Protein AF-A0A7X5I938-F1 (afdb_monomer_lite)

Structure (mmCIF, N/CA/C/O backbone):
data_AF-A0A7X5I938-F1
#
_entry.id   AF-A0A7X5I938-F1
#
loop_
_atom_site.group_PDB
_atom_site.id
_atom_site.type_symbol
_atom_site.label_atom_id
_atom_site.label_alt_id
_atom_site.label_comp_id
_atom_site.label_asym_id
_atom_site.label_entity_id
_atom_site.label_seq_id
_atom_site.pdbx_PDB_ins_code
_atom_site.Cartn_x
_atom_site.Cartn_y
_atom_site.Cartn_z
_atom_site.occupancy
_atom_site.B_iso_or_equiv
_atom_site.auth_seq_id
_atom_site.auth_comp_id
_atom_site.auth_asym_id
_atom_site.auth_atom_id
_atom_site.pdbx_PDB_model_num
ATOM 1 N N . MET A 1 1 ? 19.318 2.581 -22.342 1.00 91.56 1 MET A N 1
ATOM 2 C CA . MET A 1 1 ? 18.405 2.078 -21.309 1.00 91.56 1 MET A CA 1
ATOM 3 C C . MET A 1 1 ? 17.008 2.697 -21.367 1.00 91.56 1 MET A C 1
ATOM 5 O O . MET A 1 1 ? 16.842 3.902 -21.541 1.00 91.56 1 MET A O 1
ATOM 9 N N . LYS A 1 2 ? 15.975 1.870 -21.182 1.00 95.12 2 LYS A N 1
ATOM 10 C CA . LYS A 1 2 ? 14.567 2.283 -21.066 1.00 95.12 2 LYS A CA 1
ATOM 11 C C . LYS A 1 2 ? 13.924 1.633 -19.845 1.00 95.12 2 LYS A C 1
ATOM 13 O O . LYS A 1 2 ? 14.280 0.514 -19.483 1.00 95.12 2 LYS A O 1
ATOM 18 N N . LEU A 1 3 ? 12.959 2.324 -19.247 1.00 96.56 3 LEU A N 1
ATOM 19 C CA . LEU A 1 3 ? 12.015 1.759 -18.288 1.00 96.56 3 LEU A CA 1
ATOM 20 C C . LEU A 1 3 ? 10.871 1.100 -19.057 1.00 96.56 3 LEU A C 1
ATOM 22 O O . LEU A 1 3 ? 10.288 1.716 -19.954 1.00 96.56 3 LEU A O 1
ATOM 26 N N . TYR A 1 4 ? 10.512 -0.111 -18.661 1.00 97.00 4 TYR A N 1
ATOM 27 C CA . TYR A 1 4 ? 9.408 -0.876 -19.218 1.00 97.00 4 TYR A CA 1
ATOM 28 C C . TYR A 1 4 ? 8.356 -1.151 -18.150 1.00 97.00 4 TYR A C 1
ATOM 30 O O . TYR A 1 4 ? 8.695 -1.413 -16.997 1.00 97.00 4 TYR A O 1
ATOM 38 N N . LEU A 1 5 ? 7.085 -1.149 -18.550 1.00 97.44 5 LEU A N 1
ATOM 39 C CA . LEU A 1 5 ? 6.014 -1.846 -17.843 1.00 97.44 5 LEU A CA 1
ATOM 40 C C . LEU A 1 5 ? 5.718 -3.123 -18.626 1.00 97.44 5 LEU A C 1
ATOM 42 O O . LEU A 1 5 ? 5.259 -3.058 -19.770 1.00 97.44 5 LEU A O 1
ATOM 46 N N . LYS A 1 6 ? 6.005 -4.285 -18.031 1.00 95.44 6 LYS A N 1
ATOM 47 C CA . LYS A 1 6 ? 6.016 -5.567 -18.760 1.00 95.44 6 LYS A CA 1
ATOM 48 C C . LYS A 1 6 ? 6.832 -5.433 -20.053 1.00 95.44 6 LYS A C 1
ATOM 50 O O . LYS A 1 6 ? 7.973 -5.014 -19.985 1.00 95.44 6 LYS A O 1
ATOM 55 N N . ASN A 1 7 ? 6.285 -5.732 -21.227 1.00 94.94 7 ASN A N 1
ATOM 56 C CA . ASN A 1 7 ? 7.031 -5.639 -22.490 1.00 94.94 7 ASN A CA 1
ATOM 57 C C . ASN A 1 7 ? 6.873 -4.288 -23.210 1.00 94.94 7 ASN A C 1
ATOM 59 O O . ASN A 1 7 ? 7.277 -4.154 -24.363 1.00 94.94 7 ASN A O 1
ATOM 63 N N . THR A 1 8 ? 6.263 -3.285 -22.572 1.00 95.69 8 THR A N 1
ATOM 64 C CA . THR A 1 8 ? 6.021 -1.974 -23.185 1.00 95.69 8 THR A CA 1
ATOM 65 C C . THR A 1 8 ? 6.992 -0.938 -22.620 1.00 95.69 8 THR A C 1
ATOM 67 O O . THR A 1 8 ? 6.974 -0.709 -21.410 1.00 95.69 8 THR A O 1
ATOM 70 N N . PRO A 1 9 ? 7.829 -0.288 -23.450 1.00 96.56 9 PRO A N 1
ATOM 71 C CA . PRO A 1 9 ? 8.693 0.789 -22.982 1.00 96.56 9 PRO A CA 1
ATOM 72 C C . PRO A 1 9 ? 7.843 2.010 -22.615 1.00 96.56 9 PRO A C 1
ATOM 74 O O . PRO A 1 9 ? 7.021 2.462 -23.410 1.00 96.56 9 PRO A O 1
ATOM 77 N N . VAL A 1 10 ? 8.047 2.550 -21.415 1.00 97.88 10 VAL A N 1
ATOM 78 C CA . VAL A 1 10 ? 7.257 3.670 -20.876 1.00 97.88 10 VAL A CA 1
ATOM 79 C C . VAL A 1 10 ? 8.066 4.953 -20.742 1.00 97.88 10 VAL A C 1
ATOM 81 O O . VAL A 1 10 ? 7.501 6.040 -20.848 1.00 97.88 10 VAL A O 1
ATOM 84 N N . TYR A 1 11 ? 9.383 4.852 -20.557 1.00 98.25 11 TYR A N 1
ATOM 85 C CA . TYR A 1 11 ? 10.270 6.003 -20.406 1.00 98.25 11 TYR A CA 1
ATOM 86 C C . TYR A 1 11 ? 11.662 5.691 -20.970 1.00 98.25 11 TYR A C 1
ATOM 88 O O . TYR A 1 11 ? 12.246 4.653 -20.661 1.00 98.25 11 TYR A O 1
ATOM 96 N N . ASP A 1 12 ? 12.180 6.572 -21.818 1.00 97.12 12 ASP A N 1
ATOM 97 C CA . ASP A 1 12 ? 13.523 6.516 -22.386 1.00 97.12 12 ASP A CA 1
ATOM 98 C C . ASP A 1 12 ? 14.479 7.301 -21.490 1.00 97.12 12 ASP A C 1
ATOM 100 O O . ASP A 1 12 ? 14.423 8.531 -21.433 1.00 97.12 12 ASP A O 1
ATOM 104 N N . ILE A 1 13 ? 15.315 6.574 -20.749 1.00 95.75 13 ILE A N 1
ATOM 105 C CA . ILE A 1 13 ? 16.181 7.152 -19.717 1.00 95.75 13 ILE A CA 1
ATOM 106 C C . ILE A 1 13 ? 17.345 7.895 -20.377 1.00 95.75 13 ILE A C 1
ATOM 108 O O . ILE A 1 13 ? 17.686 9.004 -19.964 1.00 95.75 13 ILE A O 1
ATOM 112 N N . ASP A 1 14 ? 17.911 7.328 -21.443 1.00 94.81 14 ASP A N 1
ATOM 113 C CA . ASP A 1 14 ? 19.050 7.919 -22.152 1.00 94.81 14 ASP A CA 1
ATOM 114 C C . ASP A 1 14 ? 18.661 9.240 -22.825 1.00 94.81 14 ASP A C 1
ATOM 116 O O . ASP A 1 14 ? 19.425 10.204 -22.809 1.00 94.81 14 ASP A O 1
ATOM 120 N N . ASN A 1 15 ? 17.453 9.294 -23.394 1.00 96.69 15 ASN A N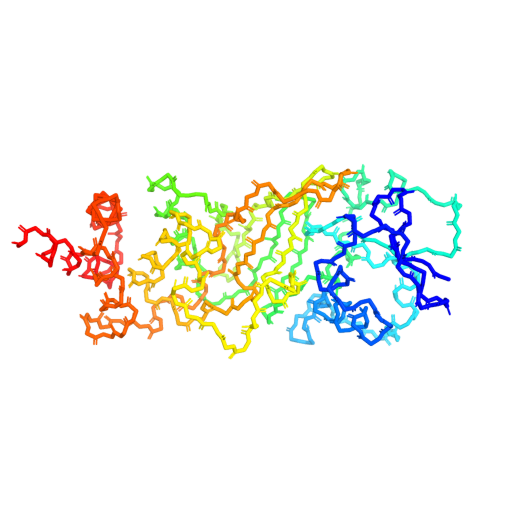 1
ATOM 121 C CA . ASN A 1 15 ? 16.954 10.462 -24.119 1.00 96.69 15 ASN A CA 1
ATOM 122 C C . ASN A 1 15 ? 16.059 11.376 -23.272 1.00 96.69 15 ASN A C 1
ATOM 124 O O . ASN A 1 15 ? 15.538 12.359 -23.798 1.00 96.69 15 ASN A O 1
ATOM 128 N N . ASN A 1 16 ? 15.876 11.071 -21.980 1.00 97.62 16 ASN A N 1
ATOM 129 C CA . ASN A 1 16 ? 15.050 11.849 -21.053 1.00 97.62 16 ASN A CA 1
ATOM 130 C C . ASN A 1 16 ? 13.626 12.096 -21.597 1.00 97.62 16 ASN A C 1
ATOM 132 O O . ASN A 1 16 ? 13.139 13.228 -21.623 1.00 97.62 16 ASN A O 1
ATOM 136 N N . ASN A 1 17 ? 12.980 11.042 -22.104 1.00 97.81 17 ASN A N 1
ATOM 137 C CA . ASN A 1 17 ? 11.740 11.158 -22.871 1.00 97.81 17 ASN A CA 1
ATOM 138 C C . ASN A 1 17 ? 10.661 10.175 -22.398 1.00 97.81 17 ASN A C 1
ATOM 140 O O . ASN A 1 17 ? 10.880 8.969 -22.318 1.00 97.81 17 ASN A O 1
ATOM 144 N N . LEU A 1 18 ? 9.453 10.678 -22.141 1.00 98.44 18 LEU A N 1
ATOM 145 C CA . LEU A 1 18 ? 8.299 9.853 -21.784 1.00 98.44 18 LEU A CA 1
ATOM 146 C C . LEU A 1 18 ? 7.693 9.213 -23.039 1.00 98.44 18 LEU A C 1
ATOM 148 O O . LEU A 1 18 ? 7.285 9.917 -23.958 1.00 98.44 18 LEU A O 1
ATOM 152 N N . LEU A 1 19 ? 7.612 7.881 -23.062 1.00 98.12 19 LEU A N 1
ATOM 153 C CA . LEU A 1 19 ? 7.164 7.107 -24.227 1.00 98.12 19 LEU A CA 1
ATOM 154 C C . LEU A 1 19 ? 5.693 6.693 -24.126 1.00 98.12 19 LEU A C 1
ATOM 156 O O . LEU A 1 19 ? 4.956 6.794 -25.103 1.00 98.12 19 LEU A O 1
ATOM 160 N N . ASP A 1 20 ? 5.254 6.260 -22.942 1.00 98.25 20 ASP A N 1
ATOM 161 C CA . ASP A 1 20 ? 3.862 5.896 -22.669 1.00 98.25 20 ASP A CA 1
ATOM 162 C C . ASP A 1 20 ? 3.428 6.500 -21.334 1.00 98.25 20 ASP A C 1
ATOM 164 O O . ASP A 1 20 ? 3.767 6.021 -20.249 1.00 98.25 20 ASP A O 1
ATOM 168 N N . LYS A 1 21 ? 2.645 7.576 -21.425 1.00 97.75 21 LYS A N 1
ATOM 169 C CA . LYS A 1 21 ? 2.161 8.310 -20.258 1.00 97.75 21 LYS A CA 1
ATOM 170 C C . LYS A 1 21 ? 1.215 7.488 -19.386 1.00 97.75 21 LYS A C 1
ATOM 172 O O . LYS A 1 21 ? 1.262 7.640 -18.174 1.00 97.75 21 LYS A O 1
ATOM 177 N N . GLN A 1 22 ? 0.347 6.655 -19.962 1.00 97.38 22 GLN A N 1
ATOM 178 C CA . GLN A 1 22 ? -0.644 5.911 -19.176 1.00 97.38 22 GLN A CA 1
ATOM 179 C C . GLN A 1 22 ? 0.034 4.818 -18.350 1.00 97.38 22 GLN A C 1
ATOM 181 O O . GLN A 1 22 ? -0.310 4.610 -17.185 1.00 97.38 22 GLN A O 1
ATOM 186 N N . ARG A 1 23 ? 1.027 4.152 -18.943 1.00 98.31 23 ARG A N 1
ATOM 187 C CA . ARG A 1 23 ? 1.771 3.062 -18.308 1.00 98.31 23 ARG A CA 1
ATOM 188 C C . ARG A 1 23 ? 2.934 3.513 -17.443 1.00 98.31 23 ARG A C 1
ATOM 190 O O . ARG A 1 23 ? 3.423 2.698 -16.680 1.00 98.31 23 ARG A O 1
ATOM 197 N N . ALA A 1 24 ? 3.379 4.761 -17.523 1.00 98.25 24 ALA A N 1
ATOM 198 C CA . ALA A 1 24 ? 4.463 5.246 -16.676 1.00 98.25 24 ALA A CA 1
ATOM 199 C C . ALA A 1 24 ? 4.065 5.333 -15.184 1.00 98.25 24 ALA A C 1
ATOM 201 O O . ALA A 1 24 ? 2.871 5.440 -14.857 1.00 98.25 24 ALA A O 1
ATOM 202 N N . PRO A 1 25 ? 5.049 5.337 -14.263 1.00 97.81 25 PRO A N 1
ATOM 203 C CA . PRO A 1 25 ? 4.835 5.692 -12.861 1.00 97.81 25 PRO A CA 1
ATOM 204 C C . PRO A 1 25 ? 4.134 7.044 -12.714 1.00 97.81 25 PRO A C 1
ATOM 206 O O . PRO A 1 25 ? 4.443 7.975 -13.459 1.00 97.81 25 PRO A O 1
ATOM 209 N N . GLY A 1 26 ? 3.214 7.164 -11.758 1.00 97.38 26 GLY A N 1
ATOM 210 C CA . GLY A 1 26 ? 2.341 8.329 -11.583 1.00 97.38 26 GLY A CA 1
ATOM 211 C C . GLY A 1 26 ? 3.086 9.667 -11.575 1.00 97.38 26 GLY A C 1
ATOM 212 O O . GLY A 1 26 ? 2.735 10.582 -12.326 1.00 97.38 26 GLY A O 1
ATOM 213 N N . ILE A 1 27 ? 4.183 9.759 -10.817 1.00 97.31 27 ILE A N 1
ATOM 214 C CA . ILE A 1 27 ? 5.009 10.971 -10.760 1.00 97.31 27 ILE A CA 1
ATOM 215 C C . ILE A 1 27 ? 5.631 11.340 -12.119 1.00 97.31 27 ILE A C 1
ATOM 217 O O . ILE A 1 27 ? 5.652 12.516 -12.482 1.00 97.31 27 ILE A O 1
ATOM 221 N N . LEU A 1 28 ? 6.033 10.353 -12.930 1.00 98.00 28 LEU A N 1
ATOM 222 C CA . LEU A 1 28 ? 6.550 10.574 -14.287 1.00 98.00 28 LEU A CA 1
ATOM 223 C C . LEU A 1 28 ? 5.454 10.980 -15.279 1.00 98.00 28 LEU A C 1
ATOM 225 O O . LEU A 1 28 ? 5.742 11.669 -16.255 1.00 98.00 28 LEU A O 1
ATOM 229 N N . GLN A 1 29 ? 4.188 10.631 -15.027 1.00 97.19 29 GLN A N 1
ATOM 230 C CA . GLN A 1 29 ? 3.069 11.137 -15.835 1.00 97.19 29 GLN A CA 1
ATOM 231 C C . GLN A 1 29 ? 2.874 12.649 -15.661 1.00 97.19 29 GLN A C 1
ATOM 233 O O . GLN A 1 29 ? 2.338 13.314 -16.553 1.00 97.19 29 GLN A O 1
ATOM 238 N N . LYS A 1 30 ? 3.246 13.185 -14.493 1.00 95.62 30 LYS A N 1
ATOM 239 C CA . LYS A 1 30 ? 3.083 14.599 -14.134 1.00 95.62 30 LYS A CA 1
ATOM 240 C C . LYS A 1 30 ? 4.323 15.420 -14.455 1.00 95.62 30 LYS A C 1
ATOM 242 O O . LYS A 1 30 ? 4.196 16.504 -15.019 1.00 95.62 30 LYS A O 1
ATOM 247 N N . HIS A 1 31 ? 5.492 14.884 -14.126 1.00 96.25 31 HIS A N 1
ATOM 248 C CA . HIS A 1 31 ? 6.774 15.573 -14.206 1.00 96.25 31 HIS A CA 1
ATOM 249 C C . HIS A 1 31 ? 7.813 14.663 -14.881 1.00 96.25 31 HIS A C 1
ATOM 251 O O . HIS A 1 31 ? 8.688 14.125 -14.212 1.00 96.25 31 HIS A O 1
ATOM 257 N N . PRO A 1 32 ? 7.715 14.416 -16.199 1.00 97.25 32 PRO A N 1
ATOM 258 C CA . PRO A 1 32 ? 8.666 13.547 -16.881 1.00 97.25 32 PRO A CA 1
ATOM 259 C C . PRO A 1 32 ? 10.056 14.190 -16.907 1.00 97.25 32 PRO A C 1
ATOM 261 O O . PRO A 1 32 ? 10.260 15.221 -17.546 1.00 97.25 32 PRO A O 1
ATOM 264 N N . SER A 1 33 ? 11.004 13.584 -16.195 1.00 98.19 33 SER A N 1
ATOM 265 C CA . SER A 1 33 ? 12.421 13.946 -16.225 1.00 98.19 33 SER A CA 1
ATOM 266 C C . SER A 1 33 ? 13.282 12.830 -15.628 1.00 98.19 33 SER A C 1
ATOM 268 O O . SER A 1 33 ? 12.799 12.017 -14.837 1.00 98.19 33 SER A O 1
ATOM 270 N N . ASN A 1 34 ? 14.576 12.824 -15.946 1.00 97.81 34 ASN A N 1
ATOM 271 C CA . ASN A 1 34 ? 15.547 11.888 -15.386 1.00 97.81 34 ASN A CA 1
ATOM 272 C C . ASN A 1 34 ? 15.743 12.097 -13.884 1.00 97.81 34 ASN A C 1
ATOM 274 O O . ASN A 1 34 ? 15.996 11.132 -13.166 1.00 97.81 34 ASN A O 1
ATOM 278 N N . GLU A 1 35 ? 15.571 13.325 -13.394 1.00 97.56 35 GLU A N 1
ATOM 279 C CA . GLU A 1 35 ? 15.555 13.619 -11.960 1.00 97.56 35 GLU A CA 1
ATOM 280 C C . GLU A 1 35 ? 14.356 12.940 -11.288 1.00 97.56 35 GLU A C 1
ATOM 282 O O . GLU A 1 35 ? 14.511 12.199 -10.321 1.00 97.56 35 GLU A O 1
ATOM 287 N N . THR A 1 36 ? 13.158 13.102 -11.852 1.00 97.25 36 THR A N 1
ATOM 288 C CA . THR A 1 36 ? 11.943 12.459 -11.343 1.00 97.25 36 THR A CA 1
ATOM 289 C C . THR A 1 36 ? 12.011 10.936 -11.439 1.00 97.25 36 THR A C 1
ATOM 291 O O . THR A 1 36 ? 11.613 10.251 -10.499 1.00 97.25 36 THR A O 1
ATOM 294 N N . PHE A 1 37 ? 12.550 10.394 -12.535 1.00 97.69 37 PHE A N 1
ATOM 295 C CA . PHE A 1 37 ? 12.809 8.961 -12.678 1.00 97.69 37 PHE A CA 1
ATOM 296 C C . PHE A 1 37 ? 13.770 8.474 -11.595 1.00 97.69 37 PHE A C 1
ATOM 298 O O . PHE A 1 37 ? 13.489 7.471 -10.945 1.00 97.69 37 PHE A O 1
ATOM 305 N N . SER A 1 38 ? 14.863 9.206 -11.364 1.00 95.94 38 SER A N 1
ATOM 306 C CA . SER A 1 38 ? 15.833 8.868 -10.325 1.00 95.94 38 SER A CA 1
ATOM 307 C C . SER A 1 38 ? 15.167 8.865 -8.954 1.00 95.94 38 SER A C 1
ATOM 309 O O . SER A 1 38 ? 15.313 7.891 -8.225 1.00 95.94 38 SER A O 1
ATOM 311 N N . ASN A 1 39 ? 14.378 9.883 -8.609 1.00 95.25 39 ASN A N 1
ATOM 312 C CA . ASN A 1 39 ? 13.677 9.948 -7.322 1.00 95.25 39 ASN A CA 1
ATOM 313 C C . ASN A 1 39 ? 12.664 8.803 -7.152 1.00 95.25 39 ASN A C 1
ATOM 315 O O . ASN A 1 39 ? 12.619 8.164 -6.101 1.00 95.25 39 ASN A O 1
ATOM 319 N N . TRP A 1 40 ? 11.899 8.486 -8.202 1.00 96.44 40 TRP A N 1
ATOM 320 C CA . TRP A 1 40 ? 11.006 7.326 -8.212 1.00 96.44 40 TRP A CA 1
ATOM 321 C C . TRP A 1 40 ? 11.777 6.017 -8.015 1.00 96.44 40 TRP A C 1
ATOM 323 O O . TRP A 1 40 ? 11.398 5.202 -7.176 1.00 96.44 40 TRP A O 1
ATOM 333 N N . LEU A 1 41 ? 12.887 5.824 -8.727 1.00 95.06 41 LEU A N 1
ATOM 334 C CA . LEU A 1 41 ? 13.727 4.641 -8.583 1.00 95.06 41 LEU A CA 1
ATOM 335 C C . LEU A 1 41 ? 14.279 4.522 -7.155 1.00 95.06 41 LEU A C 1
ATOM 337 O O . LEU A 1 41 ? 14.231 3.441 -6.569 1.00 95.06 41 LEU A O 1
ATOM 341 N N . HIS A 1 42 ? 14.708 5.639 -6.560 1.00 92.62 42 HIS A N 1
ATOM 342 C CA . HIS A 1 42 ? 15.211 5.666 -5.188 1.00 92.62 42 HIS A CA 1
ATOM 343 C C . HIS A 1 42 ? 14.173 5.208 -4.161 1.00 92.62 42 HIS A C 1
ATOM 345 O O . HIS A 1 42 ? 14.530 4.497 -3.222 1.00 92.62 42 HIS A O 1
ATOM 351 N N . SER A 1 43 ? 12.895 5.543 -4.366 1.00 92.12 43 SER A N 1
ATOM 352 C CA . SER A 1 43 ? 11.799 5.104 -3.490 1.00 92.12 43 SER A CA 1
ATOM 353 C C . SER A 1 43 ? 11.582 3.583 -3.487 1.00 92.12 43 SER A C 1
ATOM 355 O O . SER A 1 43 ? 11.011 3.044 -2.538 1.00 92.12 43 SER A O 1
ATOM 357 N N . ARG A 1 44 ? 12.046 2.877 -4.531 1.00 93.12 44 ARG A N 1
ATOM 358 C CA . ARG A 1 44 ? 11.912 1.418 -4.647 1.00 93.12 44 ARG A CA 1
ATOM 359 C C . ARG A 1 44 ? 12.984 0.683 -3.857 1.00 93.12 44 ARG A C 1
ATOM 361 O O . ARG A 1 44 ? 12.747 -0.450 -3.459 1.00 93.12 44 ARG A O 1
ATOM 368 N N . TYR A 1 45 ? 14.154 1.278 -3.630 1.00 92.62 45 TYR A N 1
ATOM 369 C CA . TYR A 1 45 ? 15.241 0.562 -2.969 1.00 92.62 45 TYR A CA 1
ATOM 370 C C . TYR A 1 45 ? 14.914 0.213 -1.519 1.00 92.62 45 TYR A C 1
ATOM 372 O O . TYR A 1 45 ? 14.319 0.986 -0.765 1.00 92.62 45 TYR A O 1
ATOM 380 N N . SER A 1 46 ? 15.419 -0.941 -1.100 1.00 91.62 46 SER A N 1
ATOM 381 C CA . SER A 1 46 ? 15.484 -1.308 0.306 1.00 91.62 46 SER A CA 1
ATOM 382 C C . SER A 1 46 ? 16.342 -0.321 1.095 1.00 91.62 46 SER A C 1
ATOM 384 O O . SER A 1 46 ? 17.421 0.092 0.659 1.00 91.62 46 SER A O 1
ATOM 386 N N . SER A 1 47 ? 15.881 0.020 2.300 1.00 89.56 47 SER A N 1
ATOM 387 C CA . SER A 1 47 ? 16.663 0.820 3.242 1.00 89.56 47 SER A CA 1
ATOM 388 C C . SER A 1 47 ? 17.977 0.117 3.605 1.00 89.56 47 SER A C 1
ATOM 390 O O . SER A 1 47 ? 18.028 -1.107 3.735 1.00 89.56 47 SER A O 1
ATOM 392 N N . ASN A 1 48 ? 19.029 0.887 3.898 1.00 87.69 48 ASN A N 1
ATOM 393 C CA . ASN A 1 48 ? 20.307 0.359 4.404 1.00 87.69 48 ASN A CA 1
ATOM 394 C C . ASN A 1 48 ? 20.159 -0.381 5.757 1.00 87.69 48 ASN A C 1
ATOM 396 O O . ASN A 1 48 ? 21.034 -1.151 6.176 1.00 87.69 48 ASN A O 1
ATOM 400 N N . THR A 1 49 ? 19.046 -0.158 6.459 1.00 89.69 49 THR A N 1
ATOM 401 C CA . THR A 1 49 ? 18.677 -0.871 7.689 1.00 89.69 49 THR A CA 1
ATOM 402 C C . THR A 1 49 ? 18.075 -2.250 7.438 1.00 89.69 49 THR A C 1
ATOM 404 O O . THR A 1 49 ? 18.042 -3.061 8.363 1.00 89.69 49 THR A O 1
ATOM 407 N N . ASN A 1 50 ? 17.672 -2.566 6.204 1.00 92.50 50 ASN A N 1
ATOM 408 C CA . ASN A 1 50 ? 17.216 -3.898 5.839 1.00 92.50 50 ASN A CA 1
ATOM 409 C C . ASN A 1 50 ? 18.409 -4.862 5.760 1.00 92.50 50 ASN A C 1
ATOM 411 O O . ASN A 1 50 ? 19.160 -4.872 4.784 1.00 92.50 50 ASN A O 1
ATOM 415 N N . ALA A 1 51 ? 18.582 -5.696 6.787 1.00 91.19 51 ALA A N 1
ATOM 416 C CA . ALA A 1 51 ? 19.719 -6.609 6.877 1.00 91.19 51 ALA A CA 1
ATOM 417 C C . ALA A 1 51 ? 19.767 -7.642 5.735 1.00 91.19 51 ALA A C 1
ATOM 419 O O . ALA A 1 51 ? 20.856 -8.088 5.383 1.00 91.19 51 ALA A O 1
ATOM 420 N N . PHE A 1 52 ? 18.623 -7.990 5.133 1.00 90.06 52 PHE A N 1
ATOM 421 C CA . PHE A 1 52 ? 18.563 -8.933 4.011 1.00 90.06 52 PHE A CA 1
ATOM 422 C C . PHE A 1 52 ? 18.994 -8.328 2.671 1.00 90.06 52 PHE A C 1
ATOM 424 O O . PHE A 1 52 ? 19.314 -9.077 1.755 1.00 90.06 52 PHE A O 1
ATOM 431 N N . ALA A 1 53 ? 19.016 -6.999 2.555 1.00 87.31 53 ALA A N 1
ATOM 432 C CA . ALA A 1 53 ? 19.322 -6.286 1.316 1.00 87.31 53 ALA A CA 1
ATOM 433 C C . ALA A 1 53 ? 20.725 -5.652 1.313 1.00 87.31 53 ALA A C 1
ATOM 435 O O . ALA A 1 53 ? 21.048 -4.854 0.434 1.00 87.31 53 ALA A O 1
ATOM 436 N N . ARG A 1 54 ? 21.571 -5.967 2.304 1.00 83.06 54 ARG A N 1
ATOM 437 C CA . ARG A 1 54 ? 22.935 -5.430 2.384 1.00 83.06 54 ARG A CA 1
ATOM 438 C C . ARG A 1 54 ? 23.837 -6.119 1.367 1.00 83.06 54 ARG A C 1
ATOM 440 O O . ARG A 1 54 ? 24.027 -7.330 1.431 1.00 83.06 54 ARG A O 1
ATOM 447 N N . ILE A 1 55 ? 24.434 -5.327 0.482 1.00 74.62 55 ILE A N 1
ATOM 448 C CA . ILE A 1 55 ? 25.358 -5.790 -0.557 1.00 74.62 55 ILE A CA 1
ATOM 449 C C . ILE A 1 55 ? 26.652 -4.981 -0.568 1.00 74.62 55 ILE A C 1
ATOM 451 O O . ILE A 1 55 ? 26.697 -3.850 -0.088 1.00 74.62 55 ILE A O 1
ATOM 455 N N . SER A 1 56 ? 27.697 -5.570 -1.150 1.00 71.69 56 SER A N 1
ATOM 456 C CA . SER A 1 56 ? 29.005 -4.929 -1.350 1.00 71.69 56 SER A CA 1
ATOM 457 C C . SER A 1 56 ? 29.211 -4.369 -2.765 1.00 71.69 56 SER A C 1
ATOM 459 O O . SER A 1 56 ? 30.223 -3.719 -3.005 1.00 71.69 56 SER A O 1
ATOM 461 N N . LEU A 1 57 ? 28.286 -4.623 -3.700 1.00 73.94 57 LEU A N 1
ATOM 462 C CA . LEU A 1 57 ? 28.352 -4.124 -5.080 1.00 73.94 57 LEU A CA 1
ATOM 463 C C . LEU A 1 57 ? 27.835 -2.683 -5.187 1.00 73.94 57 LEU A C 1
ATOM 465 O O . LEU A 1 57 ? 27.021 -2.240 -4.373 1.00 73.94 57 LEU A O 1
ATOM 469 N N . SER A 1 58 ? 28.289 -1.953 -6.212 1.00 82.12 58 SER A N 1
ATOM 470 C CA . SER A 1 58 ? 27.723 -0.643 -6.541 1.00 82.12 58 SER A CA 1
ATOM 471 C C . SER A 1 58 ? 26.298 -0.796 -7.086 1.00 82.12 58 SER A C 1
ATOM 473 O O . SER A 1 58 ? 25.979 -1.767 -7.774 1.00 82.12 58 SER A O 1
ATOM 475 N N . ARG A 1 59 ? 25.430 0.180 -6.786 1.00 81.69 59 ARG A N 1
ATOM 476 C CA . ARG A 1 59 ? 24.015 0.148 -7.201 1.00 81.69 59 ARG A CA 1
ATOM 477 C C . ARG A 1 59 ? 23.849 0.115 -8.717 1.00 81.69 59 ARG A C 1
ATOM 479 O O . ARG A 1 59 ? 23.027 -0.637 -9.206 1.00 81.69 59 ARG A O 1
ATOM 486 N N . GLU A 1 60 ? 24.671 0.860 -9.451 1.00 83.25 60 GLU A N 1
ATOM 487 C CA . GLU A 1 60 ? 24.612 0.912 -10.917 1.00 83.25 60 GLU A CA 1
ATOM 488 C C . GLU A 1 60 ? 24.817 -0.467 -11.564 1.00 83.25 60 GLU A C 1
ATOM 490 O O . GLU A 1 60 ? 24.085 -0.846 -12.476 1.00 83.25 60 GLU A O 1
ATOM 495 N N . VAL A 1 61 ? 25.774 -1.247 -11.049 1.00 83.88 61 VAL A N 1
ATOM 496 C CA . VAL A 1 61 ? 26.011 -2.618 -11.520 1.00 83.88 61 VAL A CA 1
ATOM 497 C C . VAL A 1 61 ? 24.822 -3.507 -11.160 1.00 83.88 61 VAL A C 1
ATOM 499 O O . VAL A 1 61 ? 24.316 -4.223 -12.021 1.00 83.88 61 VAL A O 1
ATOM 502 N N . LEU A 1 62 ? 24.331 -3.412 -9.920 1.00 86.31 62 LEU A N 1
ATOM 503 C CA . LEU A 1 62 ? 23.190 -4.202 -9.458 1.00 86.31 62 LEU A CA 1
ATOM 504 C C . LEU A 1 62 ? 21.928 -3.937 -10.285 1.00 86.31 62 LEU A C 1
ATOM 506 O O . LEU A 1 62 ? 21.245 -4.872 -10.688 1.00 86.31 62 LEU A O 1
ATOM 510 N N . ASP A 1 63 ? 21.613 -2.675 -10.552 1.00 89.12 63 ASP A N 1
ATOM 511 C CA . ASP A 1 63 ? 20.406 -2.293 -11.282 1.00 89.12 63 ASP A CA 1
ATOM 512 C C . ASP A 1 63 ? 20.431 -2.815 -12.713 1.00 89.12 63 ASP A C 1
ATOM 514 O O . ASP A 1 63 ? 19.416 -3.310 -13.207 1.00 89.12 63 ASP A O 1
ATOM 518 N N . LYS A 1 64 ? 21.605 -2.778 -13.353 1.00 84.19 64 LYS A N 1
ATOM 519 C CA . LYS A 1 64 ? 21.793 -3.328 -14.693 1.00 84.19 64 LYS A CA 1
ATOM 520 C C . LYS A 1 64 ? 21.681 -4.853 -14.715 1.00 84.19 64 LYS A C 1
ATOM 522 O O . LYS A 1 64 ? 21.037 -5.392 -15.606 1.00 84.19 64 LYS A O 1
ATOM 527 N N . GLU A 1 65 ? 22.293 -5.544 -13.754 1.00 85.31 65 GLU A N 1
ATOM 528 C CA . GLU A 1 65 ? 22.292 -7.014 -13.699 1.00 85.31 65 GLU A CA 1
ATOM 529 C C . GLU A 1 65 ? 20.936 -7.599 -13.291 1.00 85.31 65 GLU A C 1
ATOM 531 O O . GLU A 1 65 ? 20.544 -8.666 -13.758 1.00 85.31 65 GLU A O 1
ATOM 536 N N . THR A 1 66 ? 20.216 -6.915 -12.405 1.00 88.81 66 THR A N 1
ATOM 537 C CA . THR A 1 66 ? 18.946 -7.405 -11.850 1.00 88.81 66 THR A CA 1
ATOM 538 C C . THR A 1 66 ? 17.720 -6.829 -12.547 1.00 88.81 66 THR A C 1
ATOM 540 O O . THR A 1 66 ? 16.592 -7.222 -12.236 1.00 88.81 66 THR A O 1
ATOM 543 N N . HIS A 1 67 ? 17.928 -5.878 -13.460 1.00 92.06 67 HIS A N 1
ATOM 544 C CA . HIS A 1 67 ? 16.881 -5.150 -14.166 1.00 92.06 67 HIS A CA 1
ATOM 545 C C . HIS A 1 67 ? 15.871 -4.445 -13.250 1.00 92.06 67 HIS A C 1
ATOM 547 O O . HIS A 1 67 ? 14.762 -4.131 -13.681 1.00 92.06 67 HIS A O 1
ATOM 553 N N . ILE A 1 68 ? 16.231 -4.195 -11.988 1.00 92.62 68 ILE A N 1
ATOM 554 C CA . ILE A 1 68 ? 15.393 -3.555 -10.966 1.00 92.62 68 ILE A CA 1
ATOM 555 C C . ILE A 1 68 ? 14.010 -4.202 -10.775 1.00 92.62 68 ILE A C 1
ATOM 557 O O . ILE A 1 68 ? 13.035 -3.516 -10.443 1.00 92.62 68 ILE A O 1
ATOM 561 N N . PHE A 1 69 ? 13.902 -5.516 -10.999 1.00 92.44 69 PHE A N 1
ATOM 562 C CA . PHE A 1 69 ? 12.654 -6.246 -10.789 1.00 92.44 69 PHE A CA 1
ATOM 563 C C . PHE A 1 69 ? 12.226 -6.239 -9.319 1.00 92.44 69 PHE A C 1
ATOM 565 O O . PHE A 1 69 ? 13.031 -6.410 -8.405 1.00 92.44 69 PHE A O 1
ATOM 572 N N . ASN A 1 70 ? 10.918 -6.128 -9.103 1.00 89.88 70 ASN A N 1
ATOM 573 C CA . ASN A 1 70 ? 10.282 -6.155 -7.792 1.00 89.88 70 ASN A CA 1
ATOM 574 C C . ASN A 1 70 ? 9.074 -7.113 -7.809 1.00 89.88 70 ASN A C 1
ATOM 576 O O . ASN A 1 70 ? 8.647 -7.586 -8.860 1.00 89.88 70 ASN A O 1
ATOM 580 N N . LEU A 1 71 ? 8.524 -7.395 -6.631 1.00 94.38 71 LEU A N 1
ATOM 581 C CA . LEU A 1 71 ? 7.265 -8.099 -6.403 1.00 94.38 71 LEU A CA 1
ATOM 582 C C . LEU A 1 71 ? 6.171 -7.185 -5.820 1.00 94.38 71 LEU A C 1
ATOM 584 O O . LEU A 1 71 ? 5.134 -7.678 -5.389 1.00 94.38 71 LEU A O 1
ATOM 588 N N . SER A 1 72 ? 6.363 -5.863 -5.859 1.00 94.12 72 SER A N 1
ATOM 589 C CA . SER A 1 72 ? 5.298 -4.868 -5.641 1.00 94.12 72 SER A CA 1
ATOM 590 C C . SER A 1 72 ? 4.774 -4.274 -6.952 1.00 94.12 72 SER A C 1
ATOM 592 O O . SER A 1 72 ? 3.622 -3.864 -7.033 1.00 94.12 72 SER A O 1
ATOM 594 N N . ASP A 1 73 ? 5.583 -4.249 -8.011 1.00 95.88 73 ASP A N 1
ATOM 595 C CA . ASP A 1 73 ? 5.209 -3.679 -9.307 1.00 95.88 73 ASP A CA 1
ATOM 596 C C . ASP A 1 73 ? 5.743 -4.513 -10.480 1.00 95.88 73 ASP A C 1
ATOM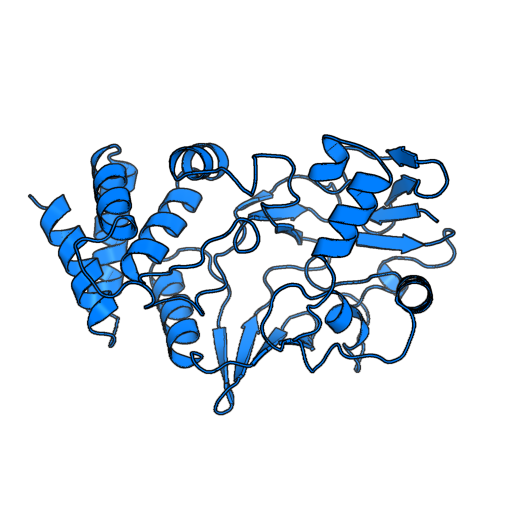 598 O O . ASP A 1 73 ? 6.388 -5.536 -10.268 1.00 95.88 73 ASP A O 1
ATOM 602 N N . CYS A 1 74 ? 5.421 -4.115 -11.714 1.00 96.69 74 CYS A N 1
ATOM 603 C CA . CYS A 1 74 ? 5.856 -4.803 -12.937 1.00 96.69 74 CYS A CA 1
ATOM 604 C C . CYS A 1 74 ? 6.833 -3.964 -13.781 1.00 96.69 74 CYS A C 1
ATOM 606 O O . CYS A 1 74 ? 6.939 -4.179 -14.995 1.00 96.69 74 CYS A O 1
ATOM 608 N N . TYR A 1 75 ? 7.517 -3.000 -13.156 1.00 97.12 75 TYR A N 1
ATOM 609 C CA . TYR A 1 75 ? 8.498 -2.158 -13.828 1.00 97.12 75 TYR A CA 1
ATOM 610 C C . TYR A 1 75 ? 9.899 -2.763 -13.779 1.00 97.12 75 TYR A C 1
ATOM 612 O O . TYR A 1 75 ? 10.319 -3.318 -12.761 1.00 97.12 75 TYR A O 1
ATOM 620 N N . TRP A 1 76 ? 10.636 -2.606 -14.874 1.00 95.62 76 TRP A N 1
ATOM 621 C CA . TRP A 1 76 ? 12.024 -3.049 -15.001 1.00 95.62 76 TRP A CA 1
ATOM 622 C C . TRP A 1 76 ? 12.771 -2.215 -16.044 1.00 95.62 76 TRP A C 1
ATOM 624 O O . TRP A 1 76 ? 12.144 -1.539 -16.864 1.00 95.62 76 TRP A O 1
ATOM 634 N N . ILE A 1 77 ? 14.104 -2.228 -15.999 1.00 93.88 77 ILE A N 1
ATOM 635 C CA . ILE A 1 77 ? 14.950 -1.526 -16.978 1.00 93.88 77 ILE A CA 1
ATOM 636 C C . ILE A 1 77 ? 15.655 -2.506 -17.902 1.00 93.88 77 ILE A C 1
ATOM 638 O O . ILE A 1 77 ? 16.116 -3.562 -17.476 1.00 93.88 77 ILE A O 1
ATOM 642 N N . ALA A 1 78 ? 15.779 -2.127 -19.168 1.00 91.75 78 ALA A N 1
ATOM 643 C CA . ALA A 1 78 ? 16.530 -2.885 -20.160 1.00 91.75 78 ALA A CA 1
ATOM 644 C C . ALA A 1 78 ? 17.120 -1.960 -21.229 1.00 91.75 78 ALA A C 1
ATOM 646 O O . ALA A 1 78 ? 16.591 -0.877 -21.498 1.00 91.75 78 ALA A O 1
ATOM 647 N N . ASP A 1 79 ? 18.210 -2.402 -21.855 1.00 85.38 79 ASP A N 1
ATOM 648 C CA . ASP A 1 79 ? 18.835 -1.696 -22.975 1.00 85.38 79 ASP A CA 1
ATOM 649 C C . ASP A 1 79 ? 18.168 -2.033 -24.325 1.00 85.38 79 ASP A C 1
ATOM 651 O O . ASP A 1 79 ? 18.121 -1.170 -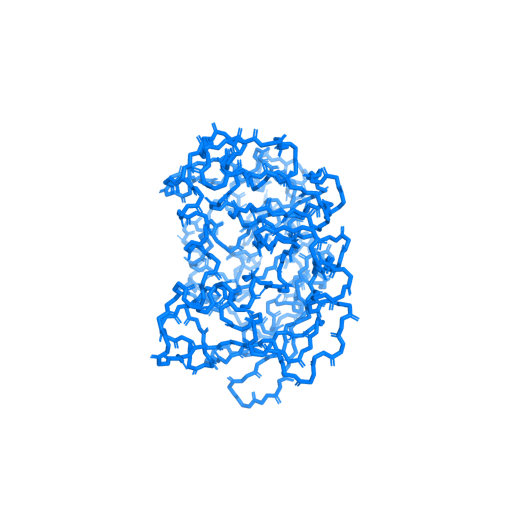25.203 1.00 85.38 79 ASP A O 1
ATOM 655 N N . ASP A 1 80 ? 17.564 -3.220 -24.479 1.00 70.69 80 ASP A N 1
ATOM 656 C CA . ASP A 1 80 ? 16.898 -3.682 -25.707 1.00 70.69 80 ASP A CA 1
ATOM 657 C C . ASP A 1 80 ? 15.868 -4.820 -25.464 1.00 70.69 80 ASP A C 1
ATOM 659 O O . ASP A 1 80 ? 15.668 -5.278 -24.341 1.00 70.69 80 ASP A O 1
ATOM 663 N N . ASN A 1 81 ? 15.186 -5.272 -26.528 1.00 67.75 81 ASN A N 1
ATOM 664 C CA . ASN A 1 81 ? 14.147 -6.322 -26.504 1.00 67.75 81 ASN A CA 1
ATOM 665 C C . ASN A 1 81 ? 14.716 -7.760 -26.442 1.00 67.75 81 ASN A C 1
ATOM 667 O O . ASN A 1 81 ? 14.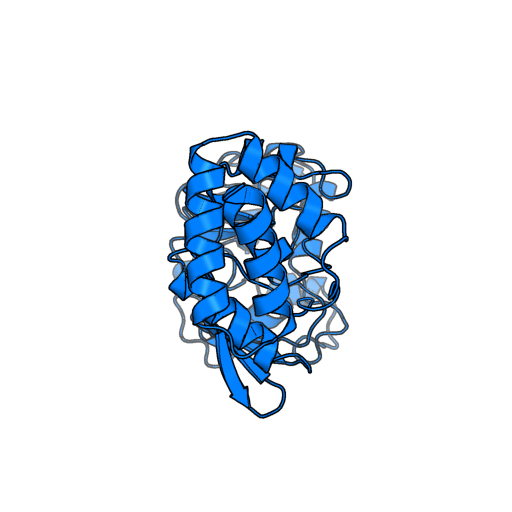061 -8.700 -26.898 1.00 67.75 81 ASN A O 1
ATOM 671 N N . THR A 1 82 ? 15.948 -7.961 -25.965 1.00 75.81 82 THR A N 1
ATOM 672 C CA . THR A 1 82 ? 16.560 -9.306 -25.917 1.00 75.81 82 THR A CA 1
ATOM 673 C C . THR A 1 82 ? 15.966 -10.193 -24.823 1.00 75.81 82 THR A C 1
ATOM 675 O O . THR A 1 82 ? 16.033 -11.420 -24.908 1.00 75.81 82 THR A O 1
ATOM 678 N N . ILE A 1 83 ? 15.345 -9.576 -23.819 1.00 86.00 83 ILE A N 1
ATOM 679 C CA . ILE A 1 83 ? 14.701 -10.229 -22.684 1.00 86.00 83 ILE A CA 1
ATOM 680 C C . ILE A 1 83 ? 13.233 -9.792 -22.655 1.00 86.00 83 ILE A C 1
ATOM 682 O O . ILE A 1 83 ? 12.906 -8.658 -22.997 1.00 86.00 83 ILE A O 1
ATOM 686 N N . SER A 1 84 ? 12.335 -10.696 -22.263 1.00 91.19 84 SER A N 1
ATOM 687 C CA . SER A 1 84 ? 10.925 -10.381 -22.028 1.00 91.19 84 SER A CA 1
ATOM 688 C C . SER A 1 84 ? 10.602 -10.416 -20.540 1.00 91.19 84 SER A C 1
ATOM 690 O O . SER A 1 84 ? 11.243 -11.127 -19.759 1.00 91.19 84 SER A O 1
ATOM 692 N N . PHE A 1 85 ? 9.546 -9.703 -20.151 1.00 93.06 85 PHE A N 1
ATOM 693 C CA . PHE A 1 85 ? 9.000 -9.762 -18.801 1.00 93.06 85 PHE A CA 1
ATOM 694 C C . PHE A 1 85 ? 8.675 -11.203 -18.392 1.00 93.06 85 PHE A C 1
ATOM 696 O O . PHE A 1 85 ? 8.956 -11.602 -17.267 1.00 93.06 85 PHE A O 1
ATOM 703 N N . GLU A 1 86 ? 8.132 -12.013 -19.301 1.00 92.81 86 GLU A N 1
ATOM 704 C CA . GLU A 1 86 ? 7.776 -13.405 -19.025 1.00 92.81 86 GLU A CA 1
ATOM 705 C C . GLU A 1 86 ? 8.989 -14.258 -18.653 1.00 92.81 86 GLU A C 1
ATOM 707 O O . GLU A 1 86 ? 8.894 -15.096 -17.758 1.00 92.81 86 GLU A O 1
ATOM 712 N N . ASN A 1 87 ? 10.134 -14.007 -19.288 1.00 89.81 87 ASN A N 1
ATOM 713 C CA . ASN A 1 87 ? 11.351 -14.788 -19.081 1.00 89.81 87 ASN A CA 1
ATOM 714 C C . ASN A 1 87 ? 12.181 -14.319 -17.880 1.00 89.81 87 ASN A C 1
ATOM 716 O O . ASN A 1 87 ? 12.970 -15.103 -17.361 1.00 89.81 87 ASN A O 1
ATOM 720 N N . ALA A 1 88 ? 12.029 -13.065 -17.444 1.00 89.12 88 ALA A N 1
ATOM 721 C CA . ALA A 1 88 ? 12.870 -12.489 -16.390 1.00 89.12 88 ALA A CA 1
ATOM 722 C C . ALA A 1 88 ? 12.127 -12.121 -15.099 1.00 89.12 88 ALA A C 1
ATOM 724 O O . ALA A 1 88 ? 12.753 -12.000 -14.049 1.00 89.12 88 ALA A O 1
ATOM 725 N N . SER A 1 89 ? 10.802 -11.951 -15.140 1.00 91.88 89 SER A N 1
ATOM 726 C CA . SER A 1 89 ? 10.050 -11.475 -13.980 1.00 91.88 89 SER A CA 1
ATOM 727 C C . SER A 1 89 ? 10.016 -12.505 -12.844 1.00 91.88 89 SER A C 1
ATOM 729 O O . SER A 1 89 ? 9.670 -13.672 -13.087 1.00 91.88 89 SER A O 1
ATOM 731 N N . PRO A 1 90 ? 10.215 -12.067 -11.584 1.00 92.00 90 PRO A N 1
ATOM 732 C CA . PRO A 1 90 ? 10.093 -12.933 -10.421 1.00 92.00 90 PRO A CA 1
ATOM 733 C C . PRO A 1 90 ? 8.658 -13.387 -10.117 1.00 92.00 90 PRO A C 1
ATOM 735 O O . PRO A 1 90 ? 8.467 -14.276 -9.290 1.00 92.00 90 PRO A O 1
ATOM 738 N N . TYR A 1 91 ? 7.638 -12.824 -10.777 1.00 91.94 91 TYR A N 1
ATOM 739 C CA . TYR A 1 91 ? 6.267 -13.334 -10.666 1.00 91.94 91 TYR A CA 1
ATOM 740 C C . TYR A 1 91 ? 6.036 -14.632 -11.446 1.00 91.94 91 TYR A C 1
ATOM 742 O O . TYR A 1 91 ? 5.133 -15.392 -11.097 1.00 91.94 91 TYR A O 1
ATOM 750 N N . LEU A 1 92 ? 6.783 -14.849 -12.531 1.00 90.44 92 LEU A N 1
ATOM 751 C CA . LEU A 1 92 ? 6.538 -15.928 -13.496 1.00 90.44 92 LEU A CA 1
ATOM 752 C C . LEU A 1 92 ? 7.590 -17.027 -13.428 1.00 90.44 92 LEU A C 1
ATOM 754 O O . LEU A 1 92 ? 7.302 -18.187 -13.721 1.00 90.44 92 LEU A O 1
ATOM 758 N N . ASN A 1 93 ? 8.793 -16.669 -13.007 1.00 85.19 93 ASN A N 1
ATOM 759 C CA . ASN A 1 93 ? 9.907 -17.587 -12.928 1.00 85.19 93 ASN A CA 1
ATOM 760 C C . ASN A 1 93 ? 10.076 -18.050 -11.486 1.00 85.19 93 ASN A C 1
ATOM 762 O O . ASN A 1 93 ? 10.046 -17.258 -10.545 1.00 85.19 93 ASN A O 1
ATOM 766 N N . ASN A 1 94 ? 10.240 -19.361 -11.303 1.00 69.31 94 ASN A N 1
ATOM 767 C CA . ASN A 1 94 ? 10.418 -19.958 -9.985 1.00 69.31 94 ASN A CA 1
ATOM 768 C C . ASN A 1 94 ? 11.854 -19.720 -9.499 1.00 69.31 94 ASN A C 1
ATOM 770 O O . ASN A 1 94 ? 12.685 -20.633 -9.467 1.00 69.31 94 ASN A O 1
ATOM 774 N N . HIS A 1 95 ? 12.166 -18.470 -9.165 1.00 69.00 95 HIS A N 1
ATOM 775 C CA . HIS A 1 95 ? 13.431 -18.138 -8.539 1.00 69.00 95 HIS A CA 1
ATOM 776 C C . HIS A 1 95 ? 13.413 -18.745 -7.143 1.00 69.00 95 HIS A C 1
ATOM 778 O O . HIS A 1 95 ? 12.698 -18.292 -6.260 1.00 69.00 95 HIS A O 1
ATOM 784 N N . LYS A 1 96 ? 14.218 -19.787 -6.921 1.00 60.88 96 LYS A N 1
ATOM 785 C CA . LYS A 1 96 ? 14.483 -20.268 -5.554 1.00 60.88 96 LYS A CA 1
ATOM 786 C C . LYS A 1 96 ? 15.125 -19.176 -4.695 1.00 60.88 96 LYS A C 1
ATOM 788 O O . LYS A 1 96 ? 15.059 -19.240 -3.472 1.00 60.88 96 LYS A O 1
ATOM 793 N N . ASP A 1 97 ? 15.739 -18.202 -5.359 1.00 70.69 97 ASP A N 1
ATOM 794 C CA . ASP A 1 97 ? 16.416 -17.074 -4.762 1.00 70.69 97 ASP A CA 1
ATOM 795 C C . ASP A 1 97 ? 15.679 -15.761 -5.078 1.00 70.69 97 ASP A C 1
ATOM 797 O O . ASP A 1 97 ? 15.816 -15.184 -6.154 1.00 70.69 97 ASP A O 1
ATOM 801 N N . TYR A 1 98 ? 14.881 -15.289 -4.120 1.00 80.31 98 TYR A N 1
ATOM 802 C CA . TYR A 1 98 ? 14.169 -14.008 -4.182 1.00 80.31 98 TYR A CA 1
ATOM 803 C C . TYR A 1 98 ? 15.044 -12.827 -3.710 1.00 80.31 98 TYR A C 1
ATOM 805 O O . TYR A 1 98 ? 14.537 -11.800 -3.247 1.00 80.31 98 TYR A O 1
ATOM 813 N N . THR A 1 99 ? 16.369 -12.951 -3.828 1.00 82.69 99 THR A N 1
ATOM 814 C CA . THR A 1 99 ? 17.326 -11.884 -3.501 1.00 82.69 99 THR A CA 1
ATOM 815 C C . THR A 1 99 ? 17.135 -10.646 -4.379 1.00 82.69 99 THR A C 1
ATOM 817 O O . THR A 1 99 ? 17.130 -9.542 -3.844 1.00 82.69 99 THR A O 1
ATOM 820 N N . ILE A 1 100 ? 16.869 -10.809 -5.684 1.00 84.94 100 ILE A N 1
ATOM 821 C CA . ILE A 1 100 ? 16.636 -9.679 -6.605 1.00 84.94 100 ILE A CA 1
ATOM 822 C C . ILE A 1 100 ? 15.527 -8.746 -6.094 1.00 84.94 100 ILE A C 1
ATOM 824 O O . ILE A 1 100 ? 15.840 -7.606 -5.753 1.00 84.94 100 ILE A O 1
ATOM 828 N N . PRO A 1 101 ? 14.263 -9.192 -5.938 1.00 87.12 101 PRO A N 1
ATOM 829 C CA . PRO A 1 101 ? 13.204 -8.298 -5.474 1.00 87.12 101 PRO A CA 1
ATOM 830 C C . PRO A 1 101 ? 13.441 -7.793 -4.041 1.00 87.12 101 PRO A C 1
ATOM 832 O O . PRO A 1 101 ? 12.931 -6.739 -3.667 1.00 87.12 101 PRO A O 1
ATOM 835 N N . THR A 1 102 ? 14.254 -8.488 -3.237 1.00 87.12 102 THR A N 1
ATOM 836 C CA . THR A 1 102 ? 14.628 -8.048 -1.883 1.00 87.12 102 THR A CA 1
ATOM 837 C C . THR A 1 102 ? 15.483 -6.777 -1.882 1.00 87.12 102 THR A C 1
ATOM 839 O O . THR A 1 102 ? 15.436 -6.035 -0.903 1.00 87.12 102 THR A O 1
ATOM 842 N N . PHE A 1 103 ? 16.215 -6.455 -2.953 1.00 89.31 103 PHE A N 1
ATOM 843 C CA . PHE A 1 103 ? 16.932 -5.172 -3.061 1.00 89.31 103 PHE A CA 1
ATOM 844 C C . PHE A 1 103 ? 16.012 -3.982 -3.348 1.00 89.31 103 PHE A C 1
ATOM 846 O O . PHE A 1 103 ? 16.375 -2.840 -3.062 1.00 89.31 103 PHE A O 1
ATOM 853 N N . TYR A 1 104 ? 14.809 -4.262 -3.846 1.00 91.62 104 TYR A N 1
ATOM 854 C CA . TYR A 1 104 ? 13.825 -3.279 -4.293 1.00 91.62 104 TYR A CA 1
ATOM 855 C C . TYR A 1 104 ? 12.556 -3.311 -3.427 1.00 91.62 104 TYR A C 1
ATOM 857 O O . TYR A 1 104 ? 11.454 -3.043 -3.902 1.00 91.62 104 TYR A O 1
ATOM 865 N N . THR A 1 105 ? 12.691 -3.675 -2.147 1.00 89.88 105 THR A N 1
ATOM 866 C CA . THR A 1 105 ? 11.576 -3.698 -1.194 1.00 89.88 105 THR A CA 1
ATOM 867 C C . THR A 1 105 ? 11.719 -2.558 -0.190 1.00 89.88 105 THR A C 1
ATOM 869 O O . THR A 1 105 ? 12.476 -2.649 0.776 1.00 89.88 105 THR A O 1
ATOM 872 N N . ASN A 1 106 ? 10.954 -1.493 -0.399 1.00 89.69 106 ASN A N 1
ATOM 873 C CA . ASN A 1 106 ? 11.019 -0.275 0.399 1.00 89.69 106 ASN A CA 1
ATOM 874 C C . ASN A 1 106 ? 10.683 -0.453 1.903 1.00 89.69 106 ASN A C 1
ATOM 876 O O . ASN A 1 106 ? 10.212 -1.488 2.395 1.00 89.69 106 ASN A O 1
ATOM 880 N N . GLY A 1 107 ? 10.919 0.623 2.653 1.00 88.81 107 GLY A N 1
ATOM 881 C CA . GLY A 1 107 ? 10.649 0.722 4.086 1.00 88.81 107 GLY A CA 1
ATOM 882 C C . GLY A 1 107 ? 11.845 0.369 4.974 1.00 88.81 107 GLY A C 1
ATOM 883 O O . GLY A 1 107 ? 12.869 -0.154 4.529 1.00 88.81 107 GLY A O 1
ATOM 884 N N . TYR A 1 108 ? 11.716 0.702 6.259 1.00 89.25 108 TYR A N 1
ATOM 885 C CA . TYR A 1 108 ? 12.835 0.707 7.205 1.00 89.25 108 TYR A CA 1
ATOM 886 C C . TYR A 1 108 ? 13.153 -0.668 7.810 1.00 89.25 108 TYR A C 1
ATOM 888 O O . TYR A 1 108 ? 14.322 -1.009 8.021 1.00 89.25 108 TYR A O 1
ATOM 896 N N . LEU A 1 109 ? 12.124 -1.464 8.109 1.00 92.50 109 LEU A N 1
ATOM 897 C CA . LEU A 1 109 ? 12.291 -2.753 8.778 1.00 92.50 109 LEU A CA 1
ATOM 898 C C . LEU A 1 109 ? 12.946 -3.804 7.877 1.00 92.50 109 LEU A C 1
ATOM 900 O O . LEU A 1 109 ? 12.801 -3.796 6.656 1.00 92.50 109 LEU A O 1
ATOM 904 N N . THR A 1 110 ? 13.646 -4.750 8.507 1.00 94.94 110 THR A N 1
ATOM 905 C CA . THR A 1 110 ? 14.273 -5.874 7.803 1.00 94.94 110 THR A CA 1
ATOM 906 C C . THR A 1 110 ? 13.202 -6.782 7.213 1.00 94.94 110 THR A C 1
ATOM 908 O O . THR A 1 110 ? 12.389 -7.348 7.943 1.00 94.94 110 THR A O 1
ATOM 911 N N . LYS A 1 111 ? 13.206 -6.921 5.887 1.00 94.88 111 LYS A N 1
ATOM 912 C CA . LYS A 1 111 ? 12.186 -7.661 5.145 1.00 94.88 111 LYS A CA 1
ATOM 913 C C . LYS A 1 111 ? 12.746 -8.239 3.848 1.00 94.88 111 LYS A C 1
ATOM 915 O O . LYS A 1 111 ? 13.691 -7.695 3.281 1.00 94.88 111 LYS A O 1
ATOM 920 N N . ARG A 1 112 ? 12.197 -9.362 3.399 1.00 94.56 112 ARG A N 1
ATOM 921 C CA . ARG A 1 112 ? 12.582 -10.006 2.137 1.00 94.56 112 ARG A CA 1
ATOM 922 C C . ARG A 1 112 ? 11.434 -10.797 1.553 1.00 94.56 112 ARG A C 1
ATOM 924 O O . ARG A 1 112 ? 10.613 -11.345 2.292 1.00 94.56 112 ARG A O 1
ATOM 931 N N . TRP A 1 113 ? 11.427 -10.929 0.240 1.00 94.12 113 TRP A N 1
ATOM 932 C CA . TRP A 1 113 ? 10.531 -11.862 -0.424 1.00 94.12 113 TRP A CA 1
ATOM 933 C C . TRP A 1 113 ? 11.013 -13.292 -0.180 1.00 94.12 113 TRP A C 1
ATOM 935 O O . TRP A 1 113 ? 12.208 -13.577 -0.237 1.00 94.12 113 TRP A O 1
ATOM 945 N N . ILE A 1 114 ? 10.083 -14.187 0.144 1.00 92.81 114 ILE A N 1
ATOM 946 C CA . ILE A 1 114 ? 10.349 -15.634 0.265 1.00 92.81 114 ILE A CA 1
ATOM 947 C C . ILE A 1 114 ? 9.578 -16.439 -0.786 1.00 92.81 114 ILE A C 1
ATOM 949 O O . ILE A 1 114 ? 9.906 -17.593 -1.047 1.00 92.81 114 ILE A O 1
ATOM 953 N N . SER A 1 115 ? 8.566 -15.820 -1.395 1.00 93.00 115 SER A N 1
ATOM 954 C CA . SER A 1 115 ? 7.937 -16.240 -2.643 1.00 93.00 115 SER A CA 1
ATOM 955 C C . SER A 1 115 ? 7.333 -15.025 -3.350 1.00 93.00 115 SER A C 1
ATOM 957 O O . SER A 1 115 ? 7.215 -13.962 -2.741 1.00 93.00 115 SER A O 1
ATOM 959 N N . SER A 1 116 ? 6.852 -15.187 -4.585 1.00 92.88 116 SER A N 1
ATOM 960 C CA . SER A 1 116 ? 6.050 -14.160 -5.273 1.00 92.88 116 SER A CA 1
ATOM 961 C C . SER A 1 116 ? 4.758 -13.777 -4.535 1.00 92.88 116 SER A C 1
ATOM 963 O O . SER A 1 116 ? 4.161 -12.740 -4.815 1.00 92.88 116 SER A O 1
ATOM 965 N N . THR A 1 117 ? 4.340 -14.596 -3.565 1.00 94.50 117 THR A N 1
ATOM 966 C CA . THR A 1 117 ? 3.100 -14.424 -2.795 1.00 94.50 117 THR A CA 1
ATOM 967 C C . THR A 1 117 ? 3.330 -14.037 -1.337 1.00 94.50 117 THR A C 1
ATOM 969 O O . THR A 1 117 ? 2.361 -13.804 -0.618 1.00 94.50 117 THR A O 1
ATOM 972 N N . GLN A 1 118 ? 4.581 -13.992 -0.864 1.00 95.56 118 GLN A N 1
ATOM 973 C CA . GLN A 1 118 ? 4.878 -13.851 0.562 1.00 95.56 118 GLN A CA 1
ATOM 974 C C . GLN A 1 118 ? 6.110 -12.988 0.821 1.00 95.56 118 GLN A C 1
ATOM 976 O O . GLN A 1 118 ? 7.224 -13.312 0.391 1.00 95.56 118 GLN A O 1
ATOM 981 N N . LEU A 1 119 ? 5.904 -11.945 1.622 1.00 96.62 119 LEU A N 1
ATOM 982 C CA . LEU A 1 119 ? 6.949 -11.088 2.164 1.00 96.62 119 LEU A CA 1
ATOM 983 C C . LEU A 1 119 ? 7.180 -11.435 3.638 1.00 96.62 119 LEU A C 1
ATOM 985 O O . LEU A 1 119 ? 6.273 -11.341 4.462 1.00 96.62 119 LEU A O 1
ATOM 989 N N . LEU A 1 120 ? 8.405 -11.823 3.979 1.00 96.69 120 LEU A N 1
ATOM 990 C CA . LEU A 1 120 ? 8.847 -11.979 5.360 1.00 96.69 120 LEU A CA 1
ATOM 991 C C . LEU A 1 120 ? 9.251 -10.605 5.902 1.00 96.69 120 LEU A C 1
ATOM 993 O O . LEU A 1 120 ? 10.133 -9.969 5.329 1.00 96.69 120 LEU A O 1
ATOM 997 N N . LYS A 1 121 ? 8.665 -10.176 7.020 1.00 96.69 121 LYS A N 1
ATOM 998 C CA . LYS A 1 121 ? 9.010 -8.934 7.728 1.00 96.69 121 LYS A CA 1
ATOM 999 C C . LYS A 1 121 ? 9.414 -9.264 9.164 1.00 96.69 121 LYS A C 1
ATOM 1001 O O . LYS A 1 121 ? 8.709 -9.989 9.865 1.00 96.69 121 LYS A O 1
ATOM 1006 N N . CYS A 1 122 ? 10.562 -8.750 9.590 1.00 95.44 122 CYS A N 1
ATOM 1007 C CA . CYS A 1 122 ? 11.099 -8.925 10.936 1.00 95.44 122 CYS A CA 1
ATOM 1008 C C . CYS A 1 122 ? 10.868 -7.657 11.765 1.00 95.44 122 CYS A C 1
ATOM 1010 O O . CYS A 1 122 ? 11.097 -6.548 11.282 1.00 95.44 122 CYS A O 1
ATOM 1012 N N . GLY A 1 123 ? 10.472 -7.817 13.026 1.00 90.44 123 GLY A N 1
ATOM 1013 C CA . GLY A 1 123 ? 10.187 -6.698 13.922 1.00 90.44 123 GLY A CA 1
ATOM 1014 C C . GLY A 1 123 ? 9.848 -7.150 15.340 1.00 90.44 123 GLY A C 1
ATOM 1015 O O . GLY A 1 123 ? 9.763 -8.343 15.623 1.00 90.44 123 GLY A O 1
ATOM 1016 N N . THR A 1 124 ? 9.667 -6.187 16.242 1.00 87.38 124 THR A N 1
ATOM 1017 C CA . THR A 1 124 ? 9.329 -6.439 17.654 1.00 87.38 124 THR A CA 1
ATOM 1018 C C . THR A 1 124 ? 7.827 -6.384 17.935 1.00 87.38 124 THR A C 1
ATOM 1020 O O . THR A 1 124 ? 7.367 -7.031 18.869 1.00 87.38 124 THR A O 1
ATOM 1023 N N . ASN A 1 125 ? 7.050 -5.669 17.115 1.00 86.38 125 ASN A N 1
ATOM 1024 C CA . ASN A 1 125 ? 5.606 -5.455 17.302 1.00 86.38 125 ASN A CA 1
ATOM 1025 C C . ASN A 1 125 ? 4.739 -6.446 16.502 1.00 86.38 125 ASN A C 1
ATOM 1027 O O . ASN A 1 125 ? 3.626 -6.123 16.090 1.00 86.38 125 ASN A O 1
ATOM 1031 N N . ILE A 1 126 ? 5.236 -7.663 16.266 1.00 92.00 126 ILE A N 1
ATOM 1032 C CA . ILE A 1 126 ? 4.614 -8.593 15.313 1.00 92.00 126 ILE A CA 1
ATOM 1033 C C . ILE A 1 126 ? 3.173 -8.986 15.662 1.00 92.00 126 ILE A C 1
ATOM 1035 O O . ILE A 1 126 ? 2.331 -9.068 14.772 1.00 92.00 126 ILE A O 1
ATOM 1039 N N . GLU A 1 127 ? 2.869 -9.191 16.945 1.00 95.12 127 GLU A N 1
ATOM 1040 C CA . GLU A 1 127 ? 1.532 -9.602 17.394 1.00 95.12 127 GLU A CA 1
ATOM 1041 C C . GLU A 1 127 ? 0.492 -8.506 17.151 1.00 95.12 127 GLU A C 1
ATOM 1043 O O . GLU A 1 127 ? -0.651 -8.788 16.793 1.00 95.12 127 GLU A O 1
ATOM 1048 N N . ILE A 1 128 ? 0.908 -7.245 17.287 1.00 96.31 128 ILE A N 1
ATOM 1049 C CA . ILE A 1 128 ? 0.048 -6.091 17.035 1.00 96.31 128 ILE A CA 1
ATOM 1050 C C . ILE A 1 128 ? -0.279 -5.990 15.546 1.00 96.31 128 ILE A C 1
ATOM 1052 O O . ILE A 1 128 ? -1.445 -5.841 15.189 1.00 96.31 128 ILE A O 1
ATOM 1056 N N . GLU A 1 129 ? 0.713 -6.158 14.670 1.00 96.62 129 GLU A N 1
ATOM 1057 C CA . GLU A 1 129 ? 0.493 -6.106 13.222 1.00 96.62 129 GLU A CA 1
ATOM 1058 C C . GLU A 1 129 ? -0.410 -7.261 12.735 1.00 96.62 129 GLU A C 1
ATOM 1060 O O . GLU A 1 129 ? -1.294 -7.056 11.895 1.00 96.62 129 GLU A O 1
ATOM 1065 N N . ILE A 1 130 ? -0.274 -8.458 13.328 1.00 97.94 130 ILE A N 1
ATOM 1066 C CA . ILE A 1 130 ? -1.190 -9.591 13.103 1.00 97.94 130 ILE A CA 1
ATOM 1067 C C . ILE A 1 130 ? -2.616 -9.239 13.555 1.00 97.94 130 ILE A C 1
ATOM 1069 O O . ILE A 1 130 ? -3.575 -9.482 12.813 1.00 97.94 130 ILE A O 1
ATOM 1073 N N . GLU A 1 131 ? -2.786 -8.679 14.757 1.00 98.31 131 GLU A N 1
ATOM 1074 C CA . GLU A 1 131 ? -4.107 -8.339 15.296 1.00 98.31 131 GLU A CA 1
ATOM 1075 C C . GLU A 1 131 ? -4.792 -7.241 14.468 1.00 98.31 131 GLU A C 1
ATOM 1077 O O . GLU A 1 131 ? -5.965 -7.404 14.119 1.00 98.31 131 GLU A O 1
ATOM 1082 N N . CYS A 1 132 ? -4.069 -6.187 14.075 1.00 98.62 132 CYS A N 1
ATOM 1083 C CA . CYS A 1 132 ? -4.568 -5.134 13.186 1.00 98.62 132 CYS A CA 1
ATOM 1084 C C . CYS A 1 132 ? -5.024 -5.708 11.839 1.00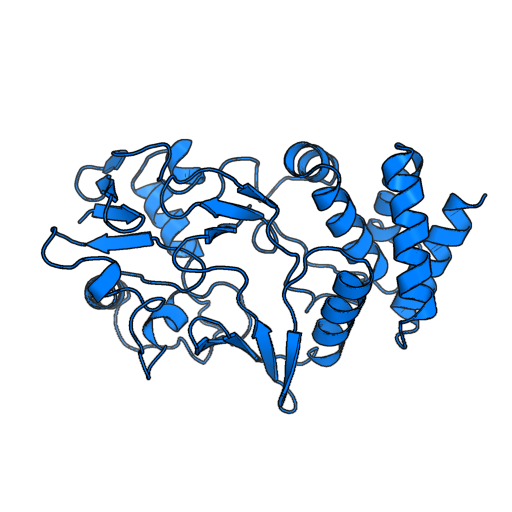 98.62 132 CYS A C 1
ATOM 1086 O O . CYS A 1 132 ? -6.162 -5.475 11.430 1.00 98.62 132 CYS A O 1
ATOM 1088 N N . SER A 1 133 ? -4.197 -6.536 11.188 1.00 98.62 133 SER A N 1
ATOM 1089 C CA . SER A 1 133 ? -4.569 -7.209 9.936 1.00 98.62 133 SER A CA 1
ATOM 1090 C C . SER A 1 133 ? -5.839 -8.052 10.090 1.00 98.62 133 SER A C 1
ATOM 1092 O O . SER A 1 133 ? -6.783 -7.944 9.298 1.00 98.62 133 SER A O 1
ATOM 1094 N N . ARG A 1 134 ? -5.910 -8.868 11.148 1.00 98.75 134 ARG A N 1
ATOM 1095 C CA . ARG A 1 134 ? -7.066 -9.727 11.429 1.00 98.75 134 ARG A CA 1
ATOM 1096 C C . ARG A 1 134 ? -8.340 -8.912 11.645 1.00 98.75 134 ARG A C 1
ATOM 1098 O O . ARG A 1 134 ? -9.365 -9.244 11.050 1.00 98.75 134 ARG A O 1
ATOM 1105 N N . LEU A 1 135 ? -8.292 -7.883 12.491 1.00 98.88 135 LEU A N 1
ATOM 1106 C CA . LEU A 1 135 ? -9.447 -7.050 12.837 1.00 98.88 135 LEU A CA 1
ATOM 1107 C C . LEU A 1 135 ? -9.947 -6.244 11.634 1.00 98.88 135 LEU A C 1
ATOM 1109 O O . LEU A 1 135 ? -11.147 -6.239 11.368 1.00 98.88 135 LEU A O 1
ATOM 1113 N N . THR A 1 136 ? -9.046 -5.641 10.857 1.00 98.88 136 THR A N 1
ATOM 1114 C CA . THR A 1 136 ? -9.401 -4.910 9.631 1.00 98.88 136 THR A CA 1
ATOM 1115 C C . THR A 1 136 ? -10.097 -5.823 8.622 1.00 98.88 136 THR A C 1
ATOM 1117 O O . THR A 1 136 ? -11.160 -5.484 8.095 1.00 98.88 136 THR A O 1
ATOM 1120 N N . ARG A 1 137 ? -9.571 -7.038 8.416 1.00 98.75 137 ARG A N 1
ATOM 1121 C CA . ARG A 1 137 ? -10.202 -8.033 7.533 1.00 98.75 137 ARG A CA 1
ATOM 1122 C C . ARG A 1 137 ? -11.549 -8.525 8.064 1.00 98.75 137 ARG A C 1
ATOM 1124 O O . ARG A 1 137 ? -12.463 -8.737 7.269 1.00 98.75 137 ARG A O 1
ATOM 1131 N N . LEU A 1 138 ? -11.701 -8.678 9.382 1.00 98.75 138 LEU A N 1
ATOM 1132 C CA . LEU A 1 138 ? -12.982 -9.023 10.014 1.00 98.75 138 LEU A CA 1
ATOM 1133 C C . LEU A 1 138 ? -14.043 -7.932 9.788 1.00 98.75 138 LEU A C 1
ATOM 1135 O O . LEU A 1 138 ? -15.227 -8.233 9.673 1.00 98.75 138 LEU A O 1
ATOM 1139 N N . CYS A 1 139 ? -13.619 -6.676 9.654 1.00 98.75 139 CYS A N 1
ATOM 1140 C CA . CYS A 1 139 ? -14.475 -5.552 9.284 1.00 98.75 139 CYS A CA 1
ATOM 1141 C C . CYS A 1 139 ? -14.819 -5.490 7.784 1.00 98.75 139 CYS A C 1
ATOM 1143 O O . CYS A 1 139 ? -15.485 -4.539 7.372 1.00 98.75 139 CYS A O 1
ATOM 1145 N N . HIS A 1 140 ? -14.404 -6.470 6.973 1.00 98.50 140 HIS A N 1
ATOM 1146 C CA . HIS A 1 140 ? -14.540 -6.473 5.509 1.00 98.50 140 HIS A CA 1
ATOM 1147 C C . HIS A 1 140 ? -13.851 -5.289 4.817 1.00 98.50 140 HIS A C 1
ATOM 1149 O O . HIS A 1 140 ? -14.263 -4.859 3.741 1.00 98.50 140 HIS A O 1
ATOM 1155 N N . ILE A 1 141 ? -12.782 -4.776 5.426 1.00 98.75 141 ILE A N 1
ATOM 1156 C CA . ILE A 1 141 ? -11.920 -3.760 4.827 1.00 98.75 141 ILE A CA 1
ATOM 1157 C C . ILE A 1 141 ? -10.741 -4.494 4.168 1.00 98.75 141 ILE A C 1
ATOM 1159 O O . ILE A 1 141 ? -10.111 -5.331 4.827 1.00 98.75 141 ILE A O 1
ATOM 1163 N N . PRO A 1 142 ? -10.431 -4.233 2.882 1.00 98.50 142 PRO A N 1
ATOM 1164 C CA . PRO A 1 142 ? -9.266 -4.818 2.230 1.00 98.50 142 PRO A CA 1
ATOM 1165 C C . PRO A 1 142 ? -7.987 -4.509 3.009 1.00 98.50 142 PRO A C 1
ATOM 1167 O O . PRO A 1 142 ? -7.642 -3.350 3.219 1.00 98.50 142 PRO A O 1
ATOM 1170 N N . CYS A 1 143 ? -7.281 -5.552 3.431 1.00 98.75 143 CYS A N 1
ATOM 1171 C CA . CYS A 1 143 ? -6.034 -5.454 4.175 1.00 98.75 143 CYS A CA 1
ATOM 1172 C C . CYS A 1 143 ? -5.163 -6.665 3.854 1.00 98.75 143 CYS A C 1
ATOM 1174 O O . CYS A 1 143 ? -5.682 -7.784 3.744 1.00 98.75 143 CYS A O 1
ATOM 1176 N N . ALA A 1 144 ? -3.855 -6.447 3.721 1.00 98.31 144 ALA A N 1
ATOM 1177 C CA . ALA A 1 144 ? -2.883 -7.516 3.555 1.00 98.31 144 ALA A CA 1
ATOM 1178 C C . ALA A 1 144 ? -3.009 -8.499 4.725 1.00 98.31 144 ALA A C 1
ATOM 1180 O O . ALA A 1 144 ? -3.127 -8.087 5.887 1.00 98.31 144 ALA A O 1
ATOM 1181 N N . LYS A 1 145 ? -3.043 -9.801 4.430 1.00 98.62 145 LYS A N 1
ATOM 1182 C CA . LYS A 1 145 ? -3.133 -10.828 5.468 1.00 98.62 145 LYS A CA 1
ATOM 1183 C C . LYS A 1 145 ? -1.757 -11.031 6.084 1.00 98.62 145 LYS A C 1
ATOM 1185 O O . LYS A 1 145 ? -0.793 -11.297 5.373 1.00 98.62 145 LYS A O 1
ATOM 1190 N N . VAL A 1 146 ? -1.700 -10.936 7.406 1.00 98.38 146 VAL A N 1
ATOM 1191 C CA . VAL A 1 146 ? -0.474 -11.102 8.184 1.00 98.38 146 VAL A CA 1
ATOM 1192 C C . VAL A 1 146 ? -0.597 -12.341 9.060 1.00 98.38 146 VAL A C 1
ATOM 1194 O O . VAL A 1 146 ? -1.614 -12.551 9.723 1.00 98.38 146 VAL A O 1
ATOM 1197 N N . THR A 1 147 ? 0.432 -13.182 9.048 1.00 97.81 147 THR A N 1
ATOM 1198 C CA . THR A 1 147 ? 0.489 -14.417 9.838 1.00 97.81 147 THR A CA 1
ATOM 1199 C C . THR A 1 147 ? 1.815 -14.542 10.567 1.00 97.81 147 THR A C 1
ATOM 1201 O O . THR A 1 147 ? 2.855 -14.139 10.046 1.00 97.81 147 THR A O 1
ATOM 1204 N N . HIS A 1 148 ? 1.782 -15.135 11.759 1.00 97.56 148 HIS A N 1
ATOM 1205 C CA . HIS A 1 148 ? 2.985 -15.434 12.528 1.00 97.56 148 HIS A CA 1
ATOM 1206 C C . HIS A 1 148 ? 3.909 -16.384 11.751 1.00 97.56 148 HIS A C 1
ATOM 1208 O O . HIS A 1 148 ? 3.459 -17.399 11.219 1.00 97.56 148 HIS A O 1
ATOM 1214 N N . TYR A 1 149 ? 5.207 -16.075 11.730 1.00 96.56 149 TYR A N 1
ATOM 1215 C CA . TYR A 1 149 ? 6.241 -16.942 11.162 1.00 96.56 149 TYR A CA 1
ATOM 1216 C C . TYR A 1 149 ? 7.187 -17.462 12.248 1.00 96.56 149 TYR A C 1
ATOM 1218 O O . TYR A 1 149 ? 7.395 -18.666 12.380 1.00 96.56 149 TYR A O 1
ATOM 1226 N N . ALA A 1 150 ? 7.735 -16.557 13.059 1.00 95.00 150 ALA A N 1
ATOM 1227 C CA . ALA A 1 150 ? 8.623 -16.866 14.175 1.00 95.00 150 ALA A CA 1
ATOM 1228 C C . ALA A 1 150 ? 8.550 -15.753 15.233 1.00 95.00 150 ALA A C 1
ATOM 1230 O O . ALA A 1 150 ? 7.953 -14.712 14.988 1.00 95.00 150 ALA A O 1
ATOM 1231 N N . LYS A 1 151 ? 9.241 -15.933 16.370 1.00 91.06 151 LYS A N 1
ATOM 1232 C CA . LYS A 1 151 ? 9.203 -15.036 17.545 1.00 91.06 151 LYS A CA 1
ATOM 1233 C C . LYS A 1 151 ? 9.245 -13.527 17.238 1.00 91.06 151 LYS A C 1
ATOM 1235 O O . LYS A 1 151 ? 8.626 -12.768 17.964 1.00 91.06 151 LYS A O 1
ATOM 1240 N N . ASN A 1 152 ? 9.987 -13.105 16.213 1.00 94.56 152 ASN A N 1
ATOM 1241 C CA . ASN A 1 152 ? 10.128 -11.702 15.799 1.00 94.56 152 ASN A CA 1
ATOM 1242 C C . ASN A 1 152 ? 9.922 -11.537 14.282 1.00 94.56 152 ASN A C 1
ATOM 1244 O O . ASN A 1 152 ? 10.574 -10.706 13.647 1.00 94.56 152 ASN A O 1
ATOM 1248 N N . ALA A 1 153 ? 9.107 -12.396 13.667 1.00 96.69 153 ALA A N 1
ATOM 1249 C CA . ALA A 1 153 ? 8.888 -12.374 12.229 1.00 96.69 153 ALA A CA 1
ATOM 1250 C C . ALA A 1 153 ? 7.459 -12.763 11.847 1.00 96.69 153 ALA A C 1
ATOM 1252 O O . ALA A 1 153 ? 6.873 -13.703 12.391 1.00 96.69 153 ALA A O 1
ATOM 1253 N N . ILE A 1 154 ? 6.948 -12.070 10.838 1.00 98.06 154 ILE A N 1
ATOM 1254 C CA . ILE A 1 154 ? 5.637 -12.283 10.228 1.00 98.06 154 ILE A CA 1
ATOM 1255 C C . ILE A 1 154 ? 5.786 -12.510 8.733 1.00 98.06 154 ILE A C 1
ATOM 1257 O O . ILE A 1 154 ? 6.734 -12.038 8.104 1.00 98.06 154 ILE A O 1
ATOM 1261 N N . VAL A 1 155 ? 4.817 -13.218 8.169 1.00 98.12 155 VAL A N 1
ATOM 1262 C CA . VAL A 1 155 ? 4.611 -13.296 6.725 1.00 98.12 155 VAL A CA 1
ATOM 1263 C C . VAL A 1 155 ? 3.404 -12.452 6.359 1.00 98.12 155 VAL A C 1
ATOM 1265 O O . VAL A 1 155 ? 2.343 -12.588 6.971 1.00 98.12 155 VAL A O 1
ATOM 1268 N N . ILE A 1 156 ? 3.583 -11.612 5.348 1.00 98.25 156 ILE A N 1
ATOM 1269 C CA . ILE A 1 156 ? 2.552 -10.783 4.736 1.00 98.25 156 ILE A CA 1
ATOM 1270 C C . ILE A 1 156 ? 2.224 -11.402 3.376 1.00 98.25 156 ILE A C 1
ATOM 1272 O O . ILE A 1 156 ? 3.124 -11.626 2.561 1.00 98.25 156 ILE A O 1
ATOM 1276 N N . GLU A 1 157 ? 0.950 -11.707 3.137 1.00 98.25 157 GLU A N 1
ATOM 1277 C CA . GLU A 1 157 ? 0.482 -12.153 1.823 1.00 98.25 157 GLU A CA 1
ATOM 1278 C C . GLU A 1 157 ? 0.533 -10.995 0.826 1.00 98.25 157 GLU A C 1
ATOM 1280 O O . GLU A 1 157 ? 0.009 -9.907 1.087 1.00 98.25 157 GLU A O 1
ATOM 1285 N N . ASN A 1 158 ? 1.157 -11.247 -0.323 1.00 97.56 158 ASN A N 1
ATOM 1286 C CA . ASN A 1 158 ? 1.261 -10.273 -1.393 1.00 97.56 158 ASN A CA 1
ATOM 1287 C C . ASN A 1 158 ? -0.114 -9.999 -2.005 1.00 97.56 158 ASN A C 1
ATOM 1289 O O . ASN A 1 158 ? -0.824 -10.930 -2.386 1.00 97.56 158 ASN A O 1
ATOM 1293 N N . PHE A 1 159 ? -0.472 -8.726 -2.138 1.00 97.94 159 PHE A N 1
ATOM 1294 C CA . PHE A 1 159 ? -1.710 -8.305 -2.795 1.00 97.94 159 PHE A CA 1
ATOM 1295 C C . PHE A 1 159 ? -1.506 -7.872 -4.256 1.00 97.94 159 PHE A C 1
ATOM 1297 O O . PHE A 1 159 ? -2.458 -7.428 -4.898 1.00 97.94 159 PHE A O 1
ATOM 1304 N N . THR A 1 160 ? -0.287 -7.993 -4.784 1.00 97.81 160 THR A N 1
ATOM 1305 C CA . THR A 1 160 ? 0.058 -7.724 -6.186 1.00 97.81 160 THR A CA 1
ATOM 1306 C C . THR A 1 160 ? 0.298 -9.028 -6.951 1.00 97.81 160 THR A C 1
ATOM 1308 O O . THR A 1 160 ? 0.315 -10.129 -6.397 1.00 97.81 160 THR A O 1
ATOM 1311 N N . SER A 1 161 ? 0.428 -8.917 -8.269 1.00 96.94 161 SER A N 1
ATOM 1312 C CA . SER A 1 161 ? 0.691 -10.032 -9.175 1.00 96.94 161 SER A CA 1
ATOM 1313 C C . SER A 1 161 ? 1.274 -9.525 -10.497 1.00 96.94 161 SER A C 1
ATOM 1315 O O . SER A 1 161 ? 1.430 -8.325 -10.711 1.00 96.94 161 SER A O 1
ATOM 1317 N N . LYS A 1 162 ? 1.493 -10.437 -11.449 1.00 96.31 162 LYS A N 1
ATOM 1318 C CA . LYS A 1 162 ? 1.848 -10.102 -12.840 1.00 96.31 162 LYS A CA 1
ATOM 1319 C C . LYS A 1 162 ? 0.800 -9.260 -13.596 1.00 96.31 162 LYS A C 1
ATOM 1321 O O . LYS A 1 162 ? 1.080 -8.804 -14.708 1.00 96.31 162 LYS A O 1
ATOM 1326 N N . ASP A 1 163 ? -0.415 -9.149 -13.055 1.00 97.88 163 ASP A N 1
ATOM 1327 C CA . ASP A 1 163 ? -1.548 -8.449 -13.673 1.00 97.88 163 ASP A CA 1
ATOM 1328 C C . ASP A 1 163 ? -1.982 -7.212 -12.865 1.00 97.88 163 ASP A C 1
ATOM 1330 O O . ASP A 1 163 ? -2.632 -6.324 -13.410 1.00 97.88 163 ASP A O 1
ATOM 1334 N N . VAL A 1 164 ? -1.587 -7.114 -11.590 1.00 98.31 164 VAL A N 1
ATOM 1335 C CA . VAL A 1 164 ? -1.948 -6.008 -10.691 1.00 98.31 164 VAL A CA 1
ATOM 1336 C C . VAL A 1 164 ? -0.708 -5.536 -9.943 1.00 98.31 164 VAL A C 1
ATOM 1338 O O . VAL A 1 164 ? -0.120 -6.303 -9.188 1.00 98.31 164 VAL A O 1
ATOM 1341 N N . MET A 1 165 ? -0.339 -4.270 -10.113 1.00 97.75 165 MET A N 1
ATOM 1342 C CA . MET A 1 165 ? 0.807 -3.645 -9.449 1.00 97.75 165 MET A CA 1
ATOM 1343 C C . MET A 1 165 ? 0.379 -2.632 -8.391 1.00 97.75 165 MET A C 1
ATOM 1345 O O . MET A 1 165 ? -0.705 -2.055 -8.464 1.00 97.75 165 MET A O 1
ATOM 1349 N N . PHE A 1 166 ? 1.255 -2.396 -7.425 1.00 98.12 166 PHE A N 1
ATOM 1350 C CA . PHE A 1 166 ? 1.112 -1.374 -6.404 1.00 98.12 166 PHE A CA 1
ATOM 1351 C C . PHE A 1 166 ? 1.883 -0.107 -6.788 1.00 98.12 166 PHE A C 1
ATOM 1353 O O . PHE A 1 166 ? 3.029 -0.171 -7.228 1.00 98.12 166 PHE A O 1
ATOM 1360 N N . GLU A 1 167 ? 1.257 1.049 -6.588 1.00 97.56 167 GLU A N 1
ATOM 1361 C CA . GLU A 1 167 ? 1.908 2.355 -6.640 1.00 97.56 167 GLU A CA 1
ATOM 1362 C C . GLU A 1 167 ? 1.658 3.091 -5.324 1.00 97.56 167 GLU A C 1
ATOM 1364 O O . GLU A 1 167 ? 0.511 3.419 -5.001 1.00 97.56 167 GLU A O 1
ATOM 1369 N N . ALA A 1 168 ? 2.732 3.346 -4.577 1.00 96.69 168 ALA A N 1
ATOM 1370 C CA . ALA A 1 168 ? 2.667 4.109 -3.341 1.00 96.69 168 ALA A CA 1
ATOM 1371 C C . ALA A 1 168 ? 2.215 5.550 -3.604 1.00 96.69 168 ALA A C 1
ATOM 1373 O O . ALA A 1 168 ? 2.423 6.125 -4.679 1.00 96.69 168 ALA A O 1
ATOM 1374 N N . ALA A 1 169 ? 1.513 6.115 -2.629 1.00 97.00 169 ALA A N 1
ATOM 1375 C CA . ALA A 1 169 ? 0.858 7.400 -2.778 1.00 97.00 169 ALA A CA 1
ATOM 1376 C C . ALA A 1 169 ? 1.891 8.537 -2.937 1.00 97.00 169 ALA A C 1
ATOM 1378 O O . ALA A 1 169 ? 1.661 9.457 -3.727 1.00 97.00 169 ALA A O 1
ATOM 1379 N N . ASP A 1 170 ? 3.053 8.407 -2.294 1.00 95.44 170 ASP A N 1
ATOM 1380 C CA . ASP A 1 170 ? 4.190 9.331 -2.365 1.00 95.44 170 ASP A CA 1
ATOM 1381 C C . ASP A 1 170 ? 4.802 9.510 -3.759 1.00 95.44 170 ASP A C 1
ATOM 1383 O O . ASP A 1 170 ? 5.244 10.603 -4.111 1.00 95.44 170 ASP A O 1
ATOM 1387 N N . VAL A 1 171 ? 4.742 8.477 -4.595 1.00 95.06 171 VAL A N 1
ATOM 1388 C CA . VAL A 1 171 ? 5.236 8.504 -5.978 1.00 95.06 171 VAL A CA 1
ATOM 1389 C C . VAL A 1 171 ? 4.124 8.507 -7.027 1.00 95.06 171 VAL A C 1
ATOM 1391 O O . VAL A 1 171 ? 4.373 8.339 -8.224 1.00 95.06 171 VAL A O 1
ATOM 1394 N N . SER A 1 172 ? 2.881 8.740 -6.605 1.00 95.25 172 SER A N 1
ATOM 1395 C CA . SER A 1 172 ? 1.725 8.770 -7.509 1.00 95.25 172 SER A CA 1
ATOM 1396 C C . SER A 1 172 ? 1.586 10.085 -8.288 1.00 95.25 172 SER A C 1
ATOM 1398 O O . SER A 1 172 ? 0.896 10.132 -9.306 1.00 95.25 172 SER A O 1
ATOM 1400 N N . GLY A 1 173 ? 2.191 11.179 -7.805 1.00 93.00 173 GLY A N 1
ATOM 1401 C CA . GLY A 1 173 ? 2.001 12.523 -8.368 1.00 93.00 173 GLY A CA 1
ATOM 1402 C C . GLY A 1 173 ? 0.563 13.057 -8.251 1.00 93.00 173 GLY A C 1
ATOM 1403 O O . GLY A 1 173 ? 0.174 13.963 -8.993 1.00 93.00 173 GLY A O 1
ATOM 1404 N N . ARG A 1 174 ? -0.266 12.475 -7.373 1.00 93.25 174 ARG A N 1
ATOM 1405 C CA . ARG A 1 174 ? -1.683 12.854 -7.197 1.00 93.25 174 ARG A CA 1
ATOM 1406 C C . ARG A 1 174 ? -1.927 13.849 -6.063 1.00 93.25 174 ARG A C 1
ATOM 1408 O O . ARG A 1 174 ? -2.986 14.465 -6.050 1.00 93.25 174 ARG A O 1
ATOM 1415 N N . PHE A 1 175 ? -0.971 14.013 -5.156 1.00 92.25 175 PHE A N 1
ATOM 1416 C CA . PHE A 1 175 ? -0.994 14.979 -4.055 1.00 92.25 175 PHE A CA 1
ATOM 1417 C C . PHE A 1 175 ? 0.443 15.247 -3.575 1.00 92.25 175 PHE A C 1
ATOM 1419 O O . PHE A 1 175 ? 1.382 14.621 -4.071 1.00 92.25 175 PHE A O 1
ATOM 1426 N N . ASN A 1 176 ? 0.615 16.188 -2.643 1.00 92.88 176 ASN A N 1
ATOM 1427 C CA . ASN A 1 176 ? 1.909 16.464 -2.024 1.00 92.88 176 ASN A CA 1
ATOM 1428 C C . ASN A 1 176 ? 2.163 15.478 -0.861 1.00 92.88 176 ASN A C 1
ATOM 1430 O O . ASN A 1 176 ? 1.461 15.577 0.147 1.00 92.88 176 ASN A O 1
ATOM 1434 N N . PRO A 1 177 ? 3.141 14.558 -0.961 1.00 93.06 177 PRO A N 1
ATOM 1435 C CA . PRO A 1 177 ? 3.390 13.555 0.078 1.00 93.06 177 PRO A CA 1
ATOM 1436 C C . PRO A 1 177 ? 3.784 14.125 1.439 1.00 93.06 177 PRO A C 1
ATOM 1438 O O . PRO A 1 177 ? 3.511 13.484 2.451 1.00 93.06 177 PRO A O 1
ATOM 1441 N N . ASP A 1 178 ? 4.384 15.315 1.462 1.00 91.62 178 ASP A N 1
ATOM 1442 C CA . ASP A 1 178 ? 4.870 15.959 2.686 1.00 91.62 178 ASP A CA 1
ATOM 1443 C C . ASP A 1 178 ? 3.825 16.894 3.312 1.00 91.62 178 ASP A C 1
ATOM 1445 O O . ASP A 1 178 ? 4.027 17.428 4.402 1.00 91.62 178 ASP A O 1
ATOM 1449 N N . ASN A 1 179 ? 2.714 17.142 2.612 1.00 93.69 179 ASN A N 1
ATOM 1450 C CA . ASN A 1 179 ? 1.684 18.077 3.048 1.00 93.69 179 ASN A CA 1
ATOM 1451 C C . ASN A 1 179 ? 0.305 17.645 2.537 1.00 93.69 179 ASN A C 1
ATOM 1453 O O . ASN A 1 179 ? -0.229 18.226 1.588 1.00 93.69 179 ASN A O 1
ATOM 1457 N N . PHE A 1 180 ? -0.250 16.617 3.175 1.00 95.56 180 PHE A N 1
ATOM 1458 C CA . PHE A 1 180 ? -1.619 16.153 2.964 1.00 95.56 180 PHE A CA 1
ATOM 1459 C C . PHE A 1 180 ? -2.341 15.987 4.298 1.00 95.56 180 PHE A C 1
ATOM 1461 O O . PHE A 1 180 ? -1.714 15.856 5.348 1.00 95.56 180 PHE A O 1
ATOM 1468 N N . ASN A 1 181 ? -3.667 15.980 4.246 1.00 95.44 181 ASN A N 1
ATOM 1469 C CA . ASN A 1 181 ? -4.528 15.728 5.397 1.00 95.44 181 ASN A CA 1
ATOM 1470 C C . ASN A 1 181 ? -5.681 14.778 5.034 1.00 95.44 181 ASN A C 1
ATOM 1472 O O . ASN A 1 181 ? -5.790 14.266 3.916 1.00 95.44 181 ASN A O 1
ATOM 1476 N N . GLU A 1 182 ? -6.575 14.544 5.987 1.00 96.75 182 GLU A N 1
ATOM 1477 C CA . GLU A 1 182 ? -7.723 13.653 5.850 1.00 96.75 182 GLU A CA 1
ATOM 1478 C C . GLU A 1 182 ? -8.646 14.060 4.696 1.00 96.75 182 GLU A C 1
ATOM 1480 O O . GLU A 1 182 ? -9.209 13.190 4.034 1.00 96.75 182 GLU A O 1
ATOM 1485 N N . ALA A 1 183 ? -8.798 15.356 4.406 1.00 96.81 183 ALA A N 1
ATOM 1486 C CA . ALA A 1 183 ? -9.629 15.813 3.295 1.00 96.81 183 ALA A CA 1
ATOM 1487 C C . ALA A 1 183 ? -9.048 15.385 1.940 1.00 96.81 183 ALA A C 1
ATOM 1489 O O . ALA A 1 183 ? -9.808 14.950 1.072 1.00 96.81 183 ALA A O 1
ATOM 1490 N N . ASP A 1 184 ? -7.722 15.425 1.776 1.00 97.38 184 ASP A N 1
ATOM 1491 C CA . ASP A 1 184 ? -7.045 14.938 0.567 1.00 97.38 184 ASP A CA 1
ATOM 1492 C C . ASP A 1 184 ? -7.248 13.424 0.398 1.00 97.38 184 ASP A C 1
ATOM 1494 O O . ASP A 1 184 ? -7.597 12.941 -0.684 1.00 97.38 184 ASP A O 1
ATOM 1498 N N . ILE A 1 185 ? -7.120 12.669 1.495 1.00 97.94 185 ILE A N 1
ATOM 1499 C CA . ILE A 1 185 ? -7.354 11.219 1.521 1.00 97.94 185 ILE A CA 1
ATOM 1500 C C . ILE A 1 185 ? -8.801 10.880 1.149 1.00 97.94 185 ILE A C 1
ATOM 1502 O O . ILE A 1 185 ? -9.043 9.995 0.325 1.00 97.94 185 ILE A O 1
ATOM 1506 N N . LEU A 1 186 ? -9.777 11.586 1.722 1.00 98.12 186 LEU A N 1
ATOM 1507 C CA . LEU A 1 186 ? -11.197 11.386 1.427 1.00 98.12 186 LEU A CA 1
ATOM 1508 C C . LEU A 1 186 ? -11.553 11.803 -0.004 1.00 98.12 186 LEU A C 1
ATOM 1510 O O . LEU A 1 186 ? -12.417 11.178 -0.625 1.00 98.12 186 LEU A O 1
ATOM 1514 N N . HIS A 1 187 ? -10.894 12.829 -0.543 1.00 97.06 187 HIS A N 1
ATOM 1515 C CA . HIS A 1 187 ? -11.074 13.247 -1.928 1.00 97.06 187 HIS A CA 1
ATOM 1516 C C . HIS A 1 187 ? -10.590 12.171 -2.907 1.00 97.06 187 HIS A C 1
ATOM 1518 O O . HIS A 1 187 ? -11.291 11.865 -3.869 1.00 97.06 187 HIS A O 1
ATOM 1524 N N . LEU A 1 188 ? -9.425 11.569 -2.645 1.00 96.56 188 LEU A N 1
ATOM 1525 C CA . LEU A 1 188 ? -8.798 10.592 -3.540 1.00 96.56 188 LEU A CA 1
ATOM 1526 C C . LEU A 1 188 ? -9.370 9.176 -3.404 1.00 96.56 188 LEU A C 1
ATOM 1528 O O . LEU A 1 188 ? -9.517 8.471 -4.402 1.00 96.56 188 LEU A O 1
ATOM 1532 N N . PHE A 1 189 ? -9.668 8.742 -2.179 1.00 97.94 189 PHE A N 1
ATOM 1533 C CA . PHE A 1 189 ? -9.998 7.344 -1.881 1.00 97.94 189 PHE A CA 1
ATOM 1534 C C . PHE A 1 189 ? -11.407 7.139 -1.323 1.00 97.94 189 PHE A C 1
ATOM 1536 O O . PHE A 1 189 ? -11.822 5.992 -1.116 1.00 97.94 189 PHE A O 1
ATOM 1543 N N . HIS A 1 190 ? -12.157 8.220 -1.097 1.00 97.62 190 HIS A N 1
ATOM 1544 C CA . HIS A 1 190 ? -13.542 8.189 -0.628 1.00 97.62 190 HIS A CA 1
ATOM 1545 C C . HIS A 1 190 ? -13.707 7.274 0.596 1.00 97.62 190 HIS A C 1
ATOM 1547 O O . HIS A 1 190 ? -12.957 7.376 1.568 1.00 97.62 190 HIS A O 1
ATOM 1553 N N . LEU A 1 191 ? -14.655 6.335 0.536 1.00 98.44 191 LEU A N 1
ATOM 1554 C CA . LEU A 1 191 ? -14.932 5.402 1.620 1.00 98.44 191 LEU A CA 1
ATOM 1555 C C . LEU A 1 191 ? -13.711 4.564 2.029 1.00 98.44 191 LEU A C 1
ATOM 1557 O O . LEU A 1 191 ? -13.542 4.292 3.213 1.00 98.44 191 LEU A O 1
ATOM 1561 N N . LYS A 1 192 ? -12.840 4.179 1.088 1.00 98.56 192 LYS A N 1
ATOM 1562 C CA . LYS A 1 192 ? -11.633 3.405 1.421 1.00 98.56 192 LYS A CA 1
ATOM 1563 C C . LYS A 1 192 ? -10.617 4.257 2.191 1.00 98.56 192 LYS A C 1
ATOM 1565 O O . LYS A 1 192 ? -9.997 3.766 3.129 1.00 98.56 192 LYS A O 1
ATOM 1570 N N . GLY A 1 193 ? -10.518 5.543 1.851 1.00 98.56 193 GLY A N 1
ATOM 1571 C CA . GLY A 1 193 ? -9.737 6.514 2.619 1.00 98.56 193 GLY A CA 1
ATOM 1572 C C . GLY A 1 193 ? -10.294 6.701 4.030 1.00 98.56 193 GLY A C 1
ATOM 1573 O O . GLY A 1 193 ? -9.543 6.689 5.001 1.00 98.56 193 GLY A O 1
ATOM 1574 N N . PHE A 1 194 ? -11.621 6.772 4.160 1.00 98.81 194 PHE A N 1
ATOM 1575 C CA . PHE A 1 194 ? -12.275 6.815 5.467 1.00 98.81 194 PHE A CA 1
ATOM 1576 C C . PHE A 1 194 ? -12.005 5.555 6.303 1.00 98.81 194 PHE A C 1
ATOM 1578 O O . PHE A 1 194 ? -11.715 5.662 7.493 1.00 98.81 194 PHE A O 1
ATOM 1585 N N . HIS A 1 195 ? -12.060 4.365 5.693 1.00 98.88 195 HIS A N 1
ATOM 1586 C CA . HIS A 1 195 ? -11.721 3.111 6.372 1.00 98.88 195 HIS A CA 1
ATOM 1587 C C . HIS A 1 195 ? -10.310 3.149 6.956 1.00 98.88 195 HIS A C 1
ATOM 1589 O O . HIS A 1 195 ? -10.147 2.776 8.113 1.00 98.88 195 HIS A O 1
ATOM 1595 N N . MET A 1 196 ? -9.328 3.651 6.199 1.00 98.75 196 MET A N 1
ATOM 1596 C CA . MET A 1 196 ? -7.955 3.839 6.676 1.00 98.75 196 MET A CA 1
ATOM 1597 C C . MET A 1 196 ? -7.900 4.768 7.890 1.00 98.75 196 MET A C 1
ATOM 1599 O O . MET A 1 196 ? -7.471 4.321 8.953 1.00 98.75 196 MET A O 1
ATOM 1603 N N . ILE A 1 197 ? -8.427 5.995 7.763 1.00 98.81 197 ILE A N 1
ATOM 1604 C CA . ILE A 1 197 ? -8.465 7.004 8.840 1.00 98.81 197 ILE A CA 1
ATOM 1605 C C . ILE A 1 197 ? -9.084 6.416 10.112 1.00 98.81 197 ILE A C 1
ATOM 1607 O O . ILE A 1 197 ? -8.530 6.536 11.202 1.00 98.81 197 ILE A O 1
ATOM 1611 N N . LEU A 1 198 ? -10.220 5.728 9.981 1.00 98.88 198 LEU A N 1
ATOM 1612 C CA . LEU A 1 198 ? -10.909 5.126 11.113 1.00 98.88 198 LEU A CA 1
ATOM 1613 C C . LEU A 1 198 ? -10.099 3.990 11.754 1.00 98.88 198 LEU A C 1
ATOM 1615 O O . LEU A 1 198 ? -10.038 3.901 12.981 1.00 98.88 198 LEU A O 1
ATOM 1619 N N . THR A 1 199 ? -9.494 3.105 10.957 1.00 98.75 199 THR A N 1
ATOM 1620 C CA . THR A 1 199 ? -8.674 2.012 11.502 1.00 98.75 199 THR A CA 1
ATOM 1621 C C . THR A 1 199 ? -7.408 2.527 12.174 1.00 98.75 199 THR A C 1
ATOM 1623 O O . THR A 1 199 ? -7.107 2.083 13.279 1.00 98.75 199 THR A O 1
ATOM 1626 N N . ASP A 1 200 ? -6.723 3.511 11.587 1.00 98.69 200 ASP A N 1
ATOM 1627 C CA . ASP A 1 200 ? -5.550 4.145 12.193 1.00 98.69 200 ASP A CA 1
ATOM 1628 C C . ASP A 1 200 ? -5.931 4.860 13.494 1.00 98.69 200 ASP A C 1
ATOM 1630 O O . ASP A 1 200 ? -5.237 4.726 14.501 1.00 98.69 200 ASP A O 1
ATOM 1634 N N . ALA A 1 201 ? -7.099 5.508 13.537 1.00 98.75 201 ALA A N 1
ATOM 1635 C CA . ALA A 1 201 ? -7.636 6.097 14.755 1.00 98.75 201 ALA A CA 1
ATOM 1636 C C . ALA A 1 201 ? -7.953 5.058 15.835 1.00 98.75 201 ALA A C 1
ATOM 1638 O O . ALA A 1 201 ? -7.652 5.297 17.002 1.00 98.75 201 ALA A O 1
ATOM 1639 N N . ILE A 1 202 ? -8.529 3.901 15.501 1.00 98.81 202 ILE A N 1
ATOM 1640 C CA . ILE A 1 202 ? -8.838 2.853 16.490 1.00 98.81 202 ILE A CA 1
ATOM 1641 C C . ILE A 1 202 ? -7.564 2.160 16.983 1.00 98.81 202 ILE A C 1
ATOM 1643 O O . ILE A 1 202 ? -7.441 1.890 18.180 1.00 98.81 202 ILE A O 1
ATOM 1647 N N . PHE A 1 203 ? -6.616 1.894 16.086 1.00 98.69 203 PHE A N 1
ATOM 1648 C CA . PHE A 1 203 ? -5.352 1.243 16.426 1.00 98.69 203 PHE A CA 1
ATOM 1649 C C . PHE A 1 203 ? -4.320 2.203 17.019 1.00 98.69 203 PHE A C 1
ATOM 1651 O O . PHE A 1 203 ? -3.338 1.753 17.605 1.00 98.69 203 PHE A O 1
ATOM 1658 N N . GLY A 1 204 ? -4.547 3.513 16.907 1.00 98.31 204 GLY A N 1
ATOM 1659 C CA . GLY A 1 204 ? -3.585 4.527 17.319 1.00 98.31 204 GLY A CA 1
ATOM 1660 C C . GLY A 1 204 ? -2.296 4.440 16.510 1.00 98.31 204 GLY A C 1
ATOM 1661 O O . GLY A 1 204 ? -1.219 4.475 17.099 1.00 98.31 204 GLY A O 1
ATOM 1662 N N . ASN A 1 205 ? -2.422 4.244 15.194 1.00 97.88 205 ASN A N 1
ATOM 1663 C CA . ASN A 1 205 ? -1.293 4.149 14.278 1.00 97.88 205 ASN A CA 1
ATOM 1664 C C . ASN A 1 205 ? -0.699 5.536 14.021 1.00 97.88 205 ASN A C 1
ATOM 1666 O O . ASN A 1 205 ? -1.359 6.388 13.427 1.00 97.88 205 ASN A O 1
ATOM 1670 N N . GLY A 1 206 ? 0.525 5.755 14.497 1.00 95.88 206 GLY A N 1
ATOM 1671 C CA . GLY A 1 206 ? 1.192 7.055 14.447 1.00 95.88 206 GLY A CA 1
ATOM 1672 C C . GLY A 1 206 ? 1.884 7.379 13.123 1.00 95.88 206 GLY A C 1
ATOM 1673 O O . GLY A 1 206 ? 2.257 8.532 12.928 1.00 95.88 206 GLY A O 1
ATOM 1674 N N . ASP A 1 207 ? 2.045 6.403 12.222 1.00 95.56 207 ASP A N 1
ATOM 1675 C CA . ASP A 1 207 ? 2.950 6.511 11.067 1.00 95.56 207 ASP A CA 1
ATOM 1676 C C . ASP A 1 207 ? 2.274 6.189 9.719 1.00 95.56 207 ASP A C 1
ATOM 1678 O O . ASP A 1 207 ? 2.805 5.492 8.849 1.00 95.56 207 ASP A O 1
ATOM 1682 N N . ARG A 1 208 ? 1.054 6.699 9.502 1.00 96.88 208 ARG A N 1
ATOM 1683 C CA . ARG A 1 208 ? 0.405 6.623 8.181 1.00 96.88 208 ARG A CA 1
ATOM 1684 C C . ARG A 1 208 ? 0.948 7.702 7.235 1.00 96.88 208 ARG A C 1
ATOM 1686 O O . ARG A 1 208 ? 0.240 8.634 6.860 1.00 96.88 208 ARG A O 1
ATOM 1693 N N . HIS A 1 209 ? 2.206 7.573 6.823 1.00 96.19 209 HIS A N 1
ATOM 1694 C CA . HIS A 1 209 ? 2.801 8.439 5.800 1.00 96.19 209 HIS A CA 1
ATOM 1695 C C . HIS A 1 209 ? 2.423 7.992 4.371 1.00 96.19 209 HIS A C 1
ATOM 1697 O O . HIS A 1 209 ? 1.903 6.895 4.157 1.00 96.19 209 HIS A O 1
ATOM 1703 N N . ALA A 1 210 ? 2.705 8.825 3.362 1.00 96.50 210 ALA A N 1
ATOM 1704 C CA . ALA A 1 210 ? 2.320 8.602 1.959 1.00 96.50 210 ALA A CA 1
ATOM 1705 C C . ALA A 1 210 ? 2.913 7.334 1.297 1.00 96.50 210 ALA A C 1
ATOM 1707 O O . ALA A 1 210 ? 2.429 6.894 0.256 1.00 96.50 210 ALA A O 1
ATOM 1708 N N . GLY A 1 211 ? 3.921 6.712 1.912 1.00 95.31 211 GLY A N 1
ATOM 1709 C CA . GLY A 1 211 ? 4.478 5.422 1.483 1.00 95.31 211 GLY A CA 1
ATOM 1710 C C . GLY A 1 211 ? 3.717 4.205 2.034 1.00 95.31 211 GLY A C 1
ATOM 1711 O O . GLY A 1 211 ? 3.886 3.095 1.528 1.00 95.31 211 GLY A O 1
ATOM 1712 N N . ASN A 1 212 ? 2.849 4.411 3.033 1.00 96.88 212 ASN A N 1
ATOM 1713 C CA . ASN A 1 212 ? 2.078 3.374 3.734 1.00 96.88 212 ASN A CA 1
ATOM 1714 C C . ASN A 1 212 ? 0.622 3.269 3.246 1.00 96.88 212 ASN A C 1
ATOM 1716 O O . ASN A 1 212 ? -0.225 2.665 3.905 1.00 96.88 212 ASN A O 1
ATOM 1720 N N . PHE A 1 213 ? 0.312 3.860 2.095 1.00 98.12 213 PHE A N 1
ATOM 1721 C CA . PHE A 1 213 ? -0.915 3.626 1.339 1.00 98.12 213 PHE A CA 1
ATOM 1722 C C . PHE A 1 213 ? -0.667 3.936 -0.139 1.00 98.12 213 PHE A C 1
ATOM 1724 O O . PHE A 1 213 ? 0.411 4.383 -0.530 1.00 98.12 213 PHE A O 1
ATOM 1731 N N . GLY A 1 214 ? -1.661 3.689 -0.989 1.00 98.00 214 GLY A N 1
ATOM 1732 C CA . GLY A 1 214 ? -1.528 3.974 -2.411 1.00 98.00 214 GLY A CA 1
ATOM 1733 C C . GLY A 1 214 ? -2.596 3.301 -3.248 1.00 98.00 214 GLY A C 1
ATOM 1734 O O . GLY A 1 214 ? -3.740 3.134 -2.819 1.00 98.00 214 GLY A O 1
ATOM 1735 N N . TYR A 1 215 ? -2.212 2.912 -4.455 1.00 98.56 215 TYR A N 1
ATOM 1736 C CA . TYR A 1 215 ? -3.116 2.475 -5.505 1.00 98.56 215 TYR A CA 1
ATOM 1737 C C . TYR A 1 215 ? -2.756 1.076 -5.999 1.00 98.56 215 TYR A C 1
ATOM 1739 O O . TYR A 1 215 ? -1.583 0.738 -6.139 1.00 98.56 215 TYR A O 1
ATOM 1747 N N . LEU A 1 216 ? -3.775 0.288 -6.334 1.00 98.75 216 LEU A N 1
ATOM 1748 C CA . LEU A 1 216 ? -3.626 -0.823 -7.265 1.00 98.75 216 LEU A CA 1
ATOM 1749 C C . LEU A 1 216 ? -3.789 -0.296 -8.684 1.00 98.75 216 LEU A C 1
ATOM 1751 O O . LEU A 1 216 ? -4.718 0.470 -8.962 1.00 98.75 216 LEU A O 1
ATOM 1755 N N . ARG A 1 217 ? -2.914 -0.739 -9.580 1.00 98.44 217 ARG A N 1
ATOM 1756 C CA . ARG A 1 217 ? -2.962 -0.441 -11.007 1.00 98.44 217 ARG A CA 1
ATOM 1757 C C . ARG A 1 217 ? -2.940 -1.728 -11.822 1.00 98.44 217 ARG A C 1
ATOM 1759 O O . ARG A 1 217 ? -2.327 -2.712 -11.413 1.00 98.44 217 ARG A O 1
ATOM 1766 N N . ASP A 1 218 ? -3.585 -1.714 -12.978 1.00 98.56 218 ASP A N 1
ATOM 1767 C CA . ASP A 1 218 ? -3.488 -2.798 -13.952 1.00 98.56 218 ASP A CA 1
ATOM 1768 C C . ASP A 1 218 ? -2.081 -2.799 -14.567 1.00 98.56 218 ASP A C 1
ATOM 1770 O O . ASP A 1 218 ? -1.616 -1.783 -15.091 1.00 98.56 218 ASP A O 1
ATOM 1774 N N . ALA A 1 219 ? -1.380 -3.928 -14.490 1.00 98.00 219 ALA A N 1
ATOM 1775 C CA . ALA A 1 219 ? 0.002 -4.036 -14.959 1.00 98.00 219 ALA A CA 1
ATOM 1776 C C . ALA A 1 219 ? 0.126 -4.116 -16.494 1.00 98.00 219 ALA A C 1
ATOM 1778 O O . ALA A 1 219 ? 1.228 -4.019 -17.027 1.00 98.00 219 ALA A O 1
ATOM 1779 N N . ASN A 1 220 ? -0.978 -4.307 -17.219 1.00 97.44 220 ASN A N 1
ATOM 1780 C CA . ASN A 1 220 ? -1.025 -4.368 -18.680 1.00 97.44 220 ASN A CA 1
ATOM 1781 C C . ASN A 1 220 ? -1.413 -3.018 -19.299 1.00 97.44 220 ASN A C 1
ATOM 1783 O O . ASN A 1 220 ? -0.936 -2.683 -20.388 1.00 97.44 220 ASN A O 1
ATOM 1787 N N . THR A 1 221 ? -2.275 -2.242 -18.636 1.00 97.94 221 THR A N 1
ATOM 1788 C CA . THR A 1 221 ? -2.790 -0.961 -19.157 1.00 97.94 221 THR A CA 1
ATOM 1789 C C . THR A 1 221 ? -2.244 0.260 -18.424 1.00 97.94 221 THR A C 1
ATOM 1791 O O . THR A 1 221 ? -2.205 1.342 -19.002 1.00 97.94 221 THR A O 1
ATOM 1794 N N . GLY A 1 222 ? -1.797 0.110 -17.175 1.00 97.62 222 GLY A N 1
ATOM 1795 C CA . GLY A 1 222 ? -1.429 1.220 -16.298 1.00 97.62 222 GLY A CA 1
ATOM 1796 C C . GLY A 1 222 ? -2.627 1.917 -15.642 1.00 97.62 222 GLY A C 1
ATOM 1797 O O . GLY A 1 222 ? -2.428 2.902 -14.926 1.00 97.62 222 GLY A O 1
ATOM 1798 N N . GLU A 1 223 ? -3.859 1.446 -15.855 1.00 98.19 223 GLU A N 1
ATOM 1799 C CA . GLU A 1 223 ? -5.062 2.045 -15.267 1.00 98.19 223 GLU A CA 1
ATOM 1800 C C . GLU A 1 223 ? -5.093 1.917 -13.744 1.00 98.19 223 GLU A C 1
ATOM 1802 O O . GLU A 1 223 ? -4.667 0.913 -13.183 1.00 98.19 223 GLU A O 1
ATOM 1807 N N . TYR A 1 224 ? -5.624 2.935 -13.064 1.00 97.75 224 TYR A N 1
ATOM 1808 C CA . TYR A 1 224 ? -5.839 2.905 -11.618 1.00 97.75 224 TYR A CA 1
ATOM 1809 C C . TYR A 1 224 ? -7.118 2.129 -11.305 1.00 97.75 224 TYR A C 1
ATOM 1811 O O . TYR A 1 224 ? -8.199 2.518 -11.737 1.00 97.75 224 TYR A O 1
ATOM 1819 N N . LEU A 1 225 ? -6.990 1.053 -10.532 1.00 98.06 225 LEU A N 1
ATOM 1820 C CA . LEU A 1 225 ? -8.084 0.132 -10.224 1.00 98.06 225 LEU A CA 1
ATOM 1821 C C . LEU A 1 225 ? -8.798 0.520 -8.930 1.00 98.06 225 LEU A C 1
ATOM 1823 O O . LEU A 1 225 ? -10.024 0.612 -8.878 1.00 98.06 225 LEU A O 1
ATOM 1827 N N . SER A 1 226 ? -8.033 0.733 -7.858 1.00 97.88 226 SER A N 1
ATOM 1828 C CA . SER A 1 226 ? -8.566 1.148 -6.560 1.00 97.88 226 SER A CA 1
ATOM 1829 C C . SER A 1 226 ? -7.473 1.601 -5.597 1.00 97.88 226 SER A C 1
ATOM 1831 O O . SER A 1 226 ? -6.292 1.462 -5.894 1.00 97.88 226 SER A O 1
ATOM 1833 N N . MET A 1 227 ? -7.853 2.050 -4.396 1.00 98.50 227 MET A N 1
ATOM 1834 C CA . MET A 1 227 ? -6.929 2.070 -3.254 1.00 98.50 227 MET A CA 1
ATOM 1835 C C . MET A 1 227 ? -6.352 0.667 -3.013 1.00 98.50 227 MET A C 1
ATOM 1837 O O . MET A 1 227 ? -7.086 -0.323 -3.144 1.00 98.50 227 MET A O 1
ATOM 1841 N N . ALA A 1 228 ? -5.069 0.593 -2.666 1.00 98.62 228 ALA A N 1
ATOM 1842 C CA . ALA A 1 228 ? -4.427 -0.631 -2.202 1.00 98.62 228 ALA A CA 1
ATOM 1843 C C . ALA A 1 228 ? -5.077 -1.147 -0.905 1.00 98.62 228 ALA A C 1
ATOM 1845 O O . ALA A 1 228 ? -5.615 -0.347 -0.133 1.00 98.62 228 ALA A O 1
ATOM 1846 N N . PRO A 1 229 ? -5.063 -2.469 -0.647 1.00 98.75 229 PRO A N 1
ATOM 1847 C CA . PRO A 1 229 ? -5.380 -2.994 0.676 1.00 98.75 229 PRO A CA 1
ATOM 1848 C C . PRO A 1 229 ? -4.525 -2.303 1.737 1.00 98.75 229 PRO A C 1
ATOM 1850 O O . PRO A 1 229 ? -3.375 -1.977 1.467 1.00 98.75 229 PRO A O 1
ATOM 1853 N N . LEU A 1 230 ? -5.059 -2.106 2.941 1.00 98.81 230 LEU A N 1
ATOM 1854 C CA . LEU A 1 230 ? -4.272 -1.555 4.043 1.00 98.81 230 LEU A CA 1
ATOM 1855 C C . LEU A 1 230 ? -3.136 -2.519 4.425 1.00 98.81 230 LEU A C 1
ATOM 1857 O O . LEU A 1 230 ? -3.298 -3.741 4.378 1.00 98.81 230 LEU A O 1
ATOM 1861 N N . TYR A 1 231 ? -1.990 -1.970 4.797 1.00 97.94 231 TYR A N 1
ATOM 1862 C CA . TYR A 1 231 ? -0.804 -2.688 5.269 1.00 97.94 231 TYR A CA 1
ATOM 1863 C C . TYR A 1 231 ? -0.019 -1.766 6.216 1.00 97.94 231 TYR A C 1
ATOM 1865 O O . TYR A 1 231 ? -0.449 -0.639 6.445 1.00 97.94 231 TYR A O 1
ATOM 1873 N N . ASP A 1 232 ? 1.094 -2.246 6.772 1.00 96.38 232 ASP A N 1
ATOM 1874 C CA . ASP A 1 232 ? 1.955 -1.505 7.710 1.00 96.38 232 ASP A CA 1
ATOM 1875 C C . ASP A 1 232 ? 1.193 -0.920 8.912 1.00 96.38 232 ASP A C 1
ATOM 1877 O O . ASP A 1 232 ? 0.738 0.225 8.927 1.00 96.38 232 ASP A O 1
ATOM 1881 N N . PHE A 1 233 ? 1.012 -1.764 9.929 1.00 96.94 233 PHE A N 1
ATOM 1882 C CA . PHE A 1 233 ? 0.459 -1.377 11.234 1.00 96.94 233 PHE A CA 1
ATOM 1883 C C . PHE A 1 233 ? 1.488 -1.586 12.358 1.00 96.94 233 PHE A C 1
ATOM 1885 O O . PHE A 1 233 ? 1.120 -1.835 13.505 1.00 96.94 233 PHE A O 1
ATOM 1892 N N . ASP A 1 234 ? 2.782 -1.536 12.049 1.00 93.50 234 ASP A N 1
ATOM 1893 C CA . ASP A 1 234 ? 3.867 -1.702 13.026 1.00 93.50 234 ASP A CA 1
ATOM 1894 C C . ASP A 1 234 ? 3.958 -0.552 14.043 1.00 93.50 234 ASP A C 1
ATOM 1896 O O . ASP A 1 234 ? 4.416 -0.773 15.171 1.00 93.50 234 ASP A O 1
ATOM 1900 N N . HIS A 1 235 ? 3.443 0.618 13.662 1.00 96.00 235 HIS A N 1
ATOM 1901 C CA . HIS A 1 235 ? 3.263 1.819 14.484 1.00 96.00 235 HIS A CA 1
ATOM 1902 C C . HIS A 1 235 ? 1.884 1.932 15.160 1.00 96.00 235 HIS A C 1
ATOM 1904 O O . HIS A 1 235 ? 1.535 2.961 15.747 1.00 96.00 235 HIS A O 1
ATOM 1910 N N . ALA A 1 236 ? 1.068 0.872 15.127 1.00 97.31 236 ALA A N 1
ATOM 1911 C CA . ALA A 1 236 ? -0.114 0.804 15.980 1.00 97.31 236 ALA A CA 1
ATOM 1912 C C . ALA A 1 236 ? 0.286 0.851 17.467 1.00 97.31 236 ALA A C 1
ATOM 1914 O O . ALA A 1 236 ? 1.288 0.269 17.881 1.00 97.31 236 ALA A O 1
ATOM 1915 N N . LEU A 1 237 ? -0.558 1.490 18.284 1.00 97.25 237 LEU A N 1
ATOM 1916 C CA . LEU A 1 237 ? -0.332 1.823 19.698 1.00 97.25 237 LEU A CA 1
ATOM 1917 C C . LEU A 1 237 ? 0.678 2.945 19.978 1.00 97.25 237 LEU A C 1
ATOM 1919 O O . LEU A 1 237 ? 0.986 3.165 21.156 1.00 97.25 237 LEU A O 1
ATOM 1923 N N . ASP A 1 238 ? 1.133 3.691 18.972 1.00 96.88 238 ASP A N 1
ATOM 1924 C CA . ASP A 1 238 ? 1.851 4.952 19.200 1.00 96.88 238 ASP A CA 1
ATOM 1925 C C . ASP A 1 238 ? 0.948 5.949 19.945 1.00 96.88 238 ASP A C 1
ATOM 1927 O O . ASP A 1 238 ? 1.360 6.570 20.930 1.00 96.88 238 ASP A O 1
ATOM 1931 N N . ALA A 1 239 ? -0.336 6.005 19.570 1.00 96.62 239 ALA A N 1
ATOM 1932 C CA . ALA A 1 239 ? -1.375 6.679 20.340 1.00 96.62 239 ALA A CA 1
ATOM 1933 C C . ALA A 1 239 ? -2.188 5.678 21.180 1.00 96.62 239 ALA A C 1
ATOM 1935 O O . ALA A 1 239 ? -2.793 4.734 20.672 1.00 96.62 239 ALA A O 1
ATOM 1936 N N . LYS A 1 240 ? -2.249 5.902 22.498 1.00 96.31 240 LYS A N 1
ATOM 1937 C CA . LYS A 1 240 ? -2.992 5.033 23.442 1.00 96.31 240 LYS A CA 1
ATOM 1938 C C . LYS A 1 240 ? -4.180 5.718 24.113 1.00 96.31 240 LYS A C 1
ATOM 1940 O O . LYS A 1 240 ? -4.992 5.054 24.756 1.00 96.31 240 LYS A O 1
ATOM 1945 N N . GLY A 1 241 ? -4.261 7.042 23.990 1.00 94.19 241 GLY A N 1
ATOM 1946 C CA . GLY A 1 241 ? -5.297 7.871 24.599 1.00 94.19 241 GLY A CA 1
ATOM 1947 C C . GLY A 1 241 ? -6.652 7.761 23.900 1.00 94.19 241 GLY A C 1
ATOM 1948 O O . GLY A 1 241 ? -6.844 6.961 22.987 1.00 94.19 241 GLY A O 1
ATOM 1949 N N . THR A 1 242 ? -7.606 8.573 24.358 1.00 94.19 242 THR A N 1
ATOM 1950 C CA . THR A 1 242 ? -8.926 8.747 23.716 1.00 94.19 242 THR A CA 1
ATOM 1951 C C . THR A 1 242 ? -9.232 10.214 23.402 1.00 94.19 242 THR A C 1
ATOM 1953 O O . THR A 1 242 ? -10.379 10.586 23.180 1.00 94.19 242 THR A O 1
ATOM 1956 N N . THR A 1 243 ? -8.196 11.051 23.410 1.00 93.19 243 THR A N 1
ATOM 1957 C CA . THR A 1 243 ? -8.276 12.511 23.251 1.00 93.19 243 THR A CA 1
ATOM 1958 C C . THR A 1 243 ? -7.230 13.040 22.268 1.00 93.19 243 THR A C 1
ATOM 1960 O O . THR A 1 243 ? -6.984 14.239 22.234 1.00 93.19 243 THR A O 1
ATOM 1963 N N . ASP A 1 244 ? -6.561 12.157 21.525 1.00 96.62 244 ASP A N 1
ATOM 1964 C CA . ASP A 1 244 ? -5.622 12.530 20.467 1.00 96.62 244 ASP A CA 1
ATOM 1965 C C . ASP A 1 244 ? -6.340 12.860 19.153 1.00 96.62 244 ASP A C 1
ATOM 1967 O O . ASP A 1 244 ? -7.491 12.466 18.938 1.00 96.62 244 ASP A O 1
ATOM 1971 N N . ASN A 1 245 ? -5.627 13.568 18.275 1.00 95.75 245 ASN A N 1
ATOM 1972 C CA . ASN A 1 245 ? -6.173 14.079 17.021 1.00 95.75 245 ASN A CA 1
ATOM 1973 C C . ASN A 1 245 ? -6.682 12.961 16.108 1.00 95.75 245 ASN A C 1
ATOM 1975 O O . ASN A 1 245 ? -7.792 13.086 15.612 1.00 95.75 245 ASN A O 1
ATOM 1979 N N . LEU A 1 246 ? -5.978 11.820 16.002 1.00 96.25 246 LEU A N 1
ATOM 1980 C CA . LEU A 1 246 ? -6.439 10.692 15.177 1.00 96.25 246 LEU A CA 1
ATOM 1981 C C . LEU A 1 246 ? -7.878 10.293 15.532 1.00 96.25 246 LEU A C 1
ATOM 1983 O O . LEU A 1 246 ? -8.722 10.101 14.656 1.00 96.25 246 LEU A O 1
ATOM 1987 N N . LEU A 1 247 ? -8.175 10.182 16.831 1.00 97.06 247 LEU A N 1
ATOM 1988 C CA . LEU A 1 247 ? -9.506 9.796 17.288 1.00 97.06 247 LEU A CA 1
ATOM 1989 C C . LEU A 1 247 ? -10.538 10.912 17.090 1.00 97.06 247 LEU A C 1
ATOM 1991 O O . LEU A 1 247 ? -11.658 10.634 16.656 1.00 97.06 247 LEU A O 1
ATOM 1995 N N . LEU A 1 248 ? -10.175 12.157 17.405 1.00 97.19 248 LEU A N 1
ATOM 1996 C CA . LEU A 1 248 ? -11.062 13.313 17.252 1.00 97.19 248 LEU A CA 1
ATOM 1997 C C . LEU A 1 248 ? -11.436 13.548 15.784 1.00 97.19 248 LEU A C 1
ATOM 1999 O O . LEU A 1 248 ? -12.619 13.716 15.479 1.00 97.19 248 LEU A O 1
ATOM 2003 N N . ASP A 1 249 ? -10.464 13.484 14.879 1.00 97.50 249 ASP A N 1
ATOM 2004 C CA . ASP A 1 249 ? -10.658 13.683 13.445 1.00 97.50 249 ASP A CA 1
ATOM 2005 C C . ASP A 1 249 ? -11.526 12.572 12.858 1.00 97.50 249 ASP A C 1
ATOM 2007 O O . ASP A 1 249 ? -12.528 12.857 12.197 1.00 97.50 249 ASP A O 1
ATOM 2011 N N . ALA A 1 250 ? -11.258 11.306 13.201 1.00 98.31 250 ALA A N 1
ATOM 2012 C CA . ALA A 1 250 ? -12.108 10.191 12.788 1.00 98.31 250 ALA A CA 1
ATOM 2013 C C . ALA A 1 250 ? -13.561 10.347 13.275 1.00 98.31 250 ALA A C 1
ATOM 2015 O O . ALA A 1 250 ? -14.494 10.078 12.513 1.00 98.31 250 ALA A O 1
ATOM 2016 N N . ILE A 1 251 ? -13.787 10.811 14.510 1.00 98.38 251 ILE A N 1
ATOM 2017 C CA . ILE A 1 251 ? -15.137 11.075 15.041 1.00 98.38 251 ILE A CA 1
ATOM 2018 C C . ILE A 1 251 ? -15.809 12.224 14.281 1.00 98.38 251 ILE A C 1
ATOM 2020 O O . ILE A 1 251 ? -16.973 12.096 13.893 1.00 98.38 251 ILE A O 1
ATOM 2024 N N . ASN A 1 252 ? -15.102 13.329 14.047 1.00 98.12 252 ASN A N 1
ATOM 2025 C CA . ASN A 1 252 ? -15.637 14.493 13.340 1.00 98.12 252 ASN A CA 1
ATOM 2026 C C . ASN A 1 252 ? -16.012 14.148 11.892 1.00 98.12 252 ASN A C 1
ATOM 2028 O O . ASN A 1 252 ? -17.118 14.462 11.447 1.00 98.12 252 ASN A O 1
ATOM 2032 N N . ILE A 1 253 ? -15.142 13.422 11.186 1.00 98.38 253 ILE A N 1
ATOM 2033 C CA . ILE A 1 253 ? -15.396 12.919 9.830 1.00 98.38 253 ILE A CA 1
ATOM 2034 C C . ILE A 1 253 ? -16.572 11.939 9.827 1.00 98.38 253 ILE A C 1
ATOM 2036 O O . ILE A 1 253 ? -17.434 12.002 8.953 1.00 98.38 253 ILE A O 1
ATOM 2040 N N . SER A 1 254 ? -16.663 11.063 10.830 1.00 98.56 254 SER A N 1
ATOM 2041 C CA . SER A 1 254 ? -17.806 10.153 10.962 1.00 98.56 254 SER A CA 1
ATOM 2042 C C . SER A 1 254 ? -19.120 10.920 11.128 1.00 98.56 254 SER A C 1
ATOM 2044 O O . SER A 1 254 ? -20.131 10.533 10.554 1.00 98.56 254 SER A O 1
ATOM 2046 N N . LYS A 1 255 ? -19.133 12.024 11.887 1.00 97.94 255 LYS A N 1
ATOM 2047 C CA . LYS A 1 255 ? -20.333 12.852 12.104 1.00 97.94 255 LYS A CA 1
ATOM 2048 C C . LYS A 1 255 ? -20.742 13.661 10.868 1.00 97.94 255 LYS A C 1
ATOM 2050 O O . LYS A 1 255 ? -21.922 13.980 10.738 1.00 97.94 255 LYS A O 1
ATOM 2055 N N . SER A 1 256 ? -19.811 13.982 9.969 1.00 97.12 256 SER A N 1
ATOM 2056 C CA . SER A 1 256 ? -20.076 14.848 8.810 1.00 97.12 256 SER A CA 1
ATOM 2057 C C . SER A 1 256 ? -20.794 14.146 7.653 1.00 97.12 256 SER A C 1
ATOM 2059 O O . SER A 1 256 ? -21.375 14.812 6.796 1.00 97.12 256 SER A O 1
ATOM 2061 N N . ASN A 1 257 ? -20.794 12.810 7.617 1.00 96.88 257 ASN A N 1
ATOM 2062 C CA . ASN A 1 257 ? -21.382 12.032 6.532 1.00 96.88 257 ASN A CA 1
ATOM 2063 C C . ASN A 1 257 ? -22.115 10.794 7.069 1.00 96.88 257 ASN A C 1
ATOM 2065 O O . ASN A 1 257 ? -21.555 10.002 7.823 1.00 96.88 257 ASN A O 1
ATOM 2069 N N . LYS A 1 258 ? -23.366 10.586 6.637 1.00 97.81 258 LYS A N 1
ATOM 2070 C CA . LYS A 1 258 ? -24.206 9.468 7.099 1.00 97.81 258 LYS A CA 1
ATOM 2071 C C . LYS A 1 258 ? -23.567 8.096 6.847 1.00 97.81 258 LYS A C 1
ATOM 2073 O O . LYS A 1 258 ? -23.576 7.260 7.745 1.00 97.81 258 LYS A O 1
ATOM 2078 N N . GLN A 1 259 ? -22.989 7.883 5.665 1.00 98.25 259 GLN A N 1
ATOM 2079 C CA . GLN A 1 259 ? -22.327 6.626 5.314 1.00 98.25 259 GLN A CA 1
ATOM 2080 C C . GLN A 1 259 ? -21.097 6.386 6.200 1.00 98.25 259 GLN A C 1
ATOM 2082 O O . GLN A 1 259 ? -20.886 5.271 6.672 1.00 98.25 259 GLN A O 1
ATOM 2087 N N . TYR A 1 260 ? -20.312 7.431 6.478 1.00 98.62 260 TYR A N 1
ATOM 2088 C CA . TYR A 1 260 ? -19.154 7.329 7.372 1.00 98.62 260 TYR A CA 1
ATOM 2089 C C . TYR A 1 260 ? -19.574 7.060 8.819 1.00 98.62 260 TYR A C 1
ATOM 2091 O O . TYR A 1 260 ? -18.967 6.218 9.476 1.00 98.62 260 TYR A O 1
ATOM 2099 N N . LYS A 1 261 ? -20.660 7.680 9.299 1.00 98.56 261 LYS A N 1
ATOM 2100 C CA . LYS A 1 261 ? -21.242 7.387 10.617 1.00 98.56 261 LYS A CA 1
ATOM 2101 C C . LYS A 1 261 ? -21.632 5.914 10.755 1.00 98.56 261 LYS A C 1
ATOM 2103 O O . LYS A 1 261 ? -21.303 5.279 11.757 1.00 98.56 261 LYS A O 1
ATOM 2108 N N . GLU A 1 262 ? -22.341 5.376 9.765 1.00 98.44 262 GLU A N 1
ATOM 2109 C CA . GLU A 1 262 ? -22.798 3.980 9.753 1.00 98.44 262 GLU A CA 1
ATOM 2110 C C . GLU A 1 262 ? -21.614 3.005 9.747 1.00 98.44 262 GLU A C 1
ATOM 2112 O O . GLU A 1 262 ? -21.565 2.079 10.564 1.00 98.44 262 GLU A O 1
ATOM 2117 N N . GLU A 1 263 ? -20.613 3.263 8.905 1.00 98.50 263 GLU A N 1
ATOM 2118 C CA . GLU A 1 263 ? -19.394 2.457 8.843 1.00 98.50 263 GLU A CA 1
ATOM 2119 C C . GLU A 1 263 ? -18.573 2.552 10.133 1.00 98.50 263 GLU A C 1
ATOM 2121 O O . GLU A 1 263 ? -18.124 1.524 10.641 1.00 98.50 263 GLU A O 1
ATOM 2126 N N . ALA A 1 264 ? -18.450 3.738 10.734 1.00 98.81 264 ALA A N 1
ATOM 2127 C CA . ALA A 1 264 ? -17.779 3.919 12.018 1.00 98.81 264 ALA A CA 1
ATOM 2128 C C . ALA A 1 264 ? -18.418 3.097 13.133 1.00 98.81 264 ALA A C 1
ATOM 2130 O O . ALA A 1 264 ? -17.711 2.434 13.896 1.00 98.81 264 ALA A O 1
ATOM 2131 N N . ILE A 1 265 ? -19.752 3.098 13.211 1.00 98.81 265 ILE A N 1
ATOM 2132 C CA . ILE A 1 265 ? -20.491 2.299 14.189 1.00 98.81 265 ILE A CA 1
ATOM 2133 C C . ILE A 1 265 ? -20.266 0.807 13.932 1.00 98.81 265 ILE A C 1
ATOM 2135 O O . ILE A 1 265 ? -19.979 0.066 14.877 1.00 98.81 265 ILE A O 1
ATOM 2139 N N . ARG A 1 266 ? -20.361 0.357 12.676 1.00 98.69 266 ARG A N 1
ATOM 2140 C CA . ARG A 1 266 ? -20.169 -1.052 12.307 1.00 98.69 266 ARG A CA 1
ATOM 2141 C C . ARG A 1 266 ? -18.761 -1.535 12.663 1.00 98.69 266 ARG A C 1
ATOM 2143 O O . ARG A 1 266 ? -18.615 -2.502 13.408 1.00 98.69 266 ARG A O 1
ATOM 2150 N N . ILE A 1 267 ? -17.740 -0.837 12.173 1.00 98.88 267 ILE A N 1
ATOM 2151 C CA . ILE A 1 267 ? -16.322 -1.182 12.338 1.00 98.88 267 ILE A CA 1
ATOM 2152 C C . ILE A 1 267 ? -15.929 -1.135 13.816 1.00 98.88 267 ILE A C 1
ATOM 2154 O O . ILE A 1 267 ? -15.372 -2.102 14.334 1.00 98.88 267 ILE A O 1
ATOM 2158 N N . SER A 1 268 ? -16.290 -0.065 14.531 1.00 98.81 268 SER A N 1
ATOM 2159 C CA . SER A 1 268 ? -15.963 0.062 15.957 1.00 98.81 268 SER A CA 1
ATOM 2160 C C . SER A 1 268 ? -16.657 -1.010 16.802 1.00 98.81 268 SER A C 1
ATOM 2162 O O . SER A 1 268 ? -16.055 -1.533 17.736 1.00 98.81 268 SER A O 1
ATOM 2164 N N . THR A 1 269 ? -17.895 -1.394 16.461 1.00 98.81 269 THR A N 1
ATOM 2165 C CA . THR A 1 269 ? -18.606 -2.491 17.145 1.00 98.81 269 THR A CA 1
ATOM 2166 C C . THR A 1 269 ? -17.894 -3.825 16.935 1.00 98.81 269 THR A C 1
ATOM 2168 O O . THR A 1 269 ? -17.666 -4.559 17.897 1.00 98.81 269 THR A O 1
ATOM 2171 N N . ILE A 1 270 ? -17.513 -4.138 15.691 1.00 98.81 270 ILE A N 1
ATOM 2172 C CA . ILE A 1 270 ? -16.782 -5.370 15.374 1.00 98.81 270 ILE A CA 1
ATOM 2173 C C . ILE A 1 270 ? -15.457 -5.397 16.138 1.00 98.81 270 ILE A C 1
ATOM 2175 O O . ILE A 1 270 ? -15.182 -6.381 16.825 1.00 98.81 270 ILE A O 1
ATOM 2179 N N . ILE A 1 271 ? -14.666 -4.322 16.078 1.00 98.81 271 ILE A N 1
ATOM 2180 C CA . ILE A 1 271 ? -13.354 -4.275 16.733 1.00 98.81 271 ILE A CA 1
ATOM 2181 C C . ILE A 1 271 ? -13.491 -4.400 18.252 1.00 98.81 271 ILE A C 1
ATOM 2183 O O . ILE A 1 271 ? -12.837 -5.262 18.837 1.00 98.81 271 ILE A O 1
ATOM 2187 N N . ALA A 1 272 ? -14.371 -3.623 18.891 1.00 98.50 272 ALA A N 1
ATOM 2188 C CA . ALA A 1 272 ? -14.549 -3.654 20.345 1.00 98.50 272 ALA A CA 1
ATOM 2189 C C . ALA A 1 272 ? -14.934 -5.049 20.876 1.00 98.50 272 ALA A C 1
ATOM 2191 O O . ALA A 1 272 ? -14.493 -5.435 21.960 1.00 98.50 272 ALA A O 1
ATOM 2192 N N . ASN A 1 273 ? -15.706 -5.816 20.100 1.00 98.50 273 ASN A N 1
ATOM 2193 C CA . ASN A 1 273 ? -16.157 -7.156 20.480 1.00 98.50 273 ASN A CA 1
ATOM 2194 C C . ASN A 1 273 ? -15.142 -8.269 20.174 1.00 98.50 273 ASN A C 1
ATOM 2196 O O . ASN A 1 273 ? -15.251 -9.350 20.745 1.00 98.50 273 ASN A O 1
ATOM 2200 N N . ASN A 1 274 ? -14.174 -8.034 19.281 1.00 98.56 274 ASN A N 1
ATOM 2201 C CA . ASN A 1 274 ? -13.287 -9.083 18.758 1.00 98.56 274 ASN A CA 1
ATOM 2202 C C . ASN A 1 274 ? -11.795 -8.858 19.046 1.00 98.56 274 ASN A C 1
ATOM 2204 O O . ASN A 1 274 ? -10.971 -9.670 18.619 1.00 98.56 274 ASN A O 1
ATOM 2208 N N . THR A 1 275 ? -11.431 -7.771 19.725 1.00 98.19 275 THR A N 1
ATOM 2209 C CA . THR A 1 275 ? -10.050 -7.471 20.132 1.00 98.19 275 THR A CA 1
ATOM 2210 C C . THR A 1 275 ? -9.767 -7.939 21.559 1.00 98.19 275 THR A C 1
ATOM 2212 O O . THR A 1 275 ? -10.589 -7.729 22.456 1.00 98.19 275 THR A O 1
ATOM 2215 N N . SER A 1 276 ? -8.595 -8.522 21.812 1.00 95.50 276 SER A N 1
ATOM 2216 C CA . SER A 1 276 ? -8.091 -8.712 23.186 1.00 95.50 276 SER A CA 1
ATOM 2217 C C . SER A 1 276 ? -7.338 -7.484 23.699 1.00 95.50 276 SER A C 1
ATOM 2219 O O . SER A 1 276 ? -7.176 -7.324 24.906 1.00 95.50 276 SER A O 1
ATOM 2221 N N . ASN A 1 277 ? -6.920 -6.591 22.800 1.00 98.06 277 ASN A N 1
ATOM 2222 C CA . ASN A 1 277 ? -6.189 -5.383 23.143 1.00 98.06 277 ASN A CA 1
ATOM 2223 C C . ASN A 1 277 ? -7.103 -4.322 23.785 1.00 98.06 277 ASN A C 1
ATOM 2225 O O . ASN A 1 277 ? -8.072 -3.846 23.182 1.00 98.06 277 ASN A O 1
ATOM 2229 N N . GLU A 1 278 ? -6.779 -3.928 25.018 1.00 97.88 278 GLU A N 1
ATOM 2230 C CA . GLU A 1 278 ? -7.566 -2.968 25.796 1.00 97.88 278 GLU A CA 1
ATOM 2231 C C . GLU A 1 278 ? -7.577 -1.563 25.173 1.00 97.88 278 GLU A C 1
ATOM 2233 O O . GLU A 1 278 ? -8.607 -0.890 25.212 1.00 97.88 278 GLU A O 1
ATOM 2238 N N . VAL A 1 279 ? -6.472 -1.124 24.558 1.00 98.12 279 VAL A N 1
ATOM 2239 C CA . VAL A 1 279 ? -6.384 0.187 23.895 1.00 98.12 279 VAL A CA 1
ATOM 2240 C C . VAL A 1 279 ? -7.326 0.225 22.696 1.00 98.12 279 VAL A C 1
ATOM 2242 O O . VAL A 1 279 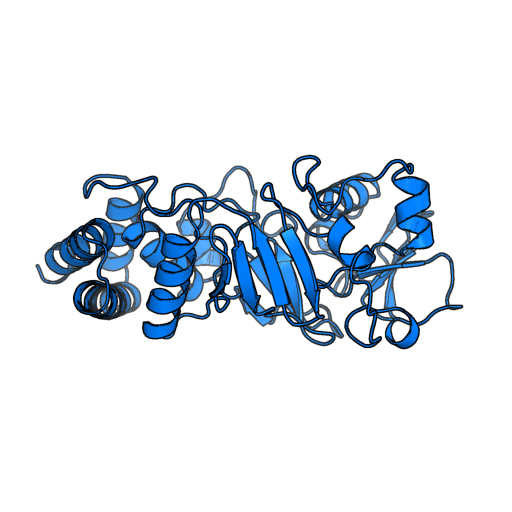? -8.161 1.125 22.613 1.00 98.12 279 VAL A O 1
ATOM 2245 N N . PHE A 1 280 ? -7.277 -0.788 21.825 1.00 98.62 280 PHE A N 1
ATOM 2246 C CA . PHE A 1 280 ? -8.179 -0.878 20.668 1.00 98.62 280 PHE A CA 1
ATOM 2247 C C . PHE A 1 280 ? -9.644 -0.892 21.110 1.00 98.62 280 PHE A C 1
ATOM 2249 O O . PHE A 1 280 ? -10.478 -0.176 20.553 1.00 98.62 280 PHE A O 1
ATOM 2256 N N . ARG A 1 281 ? -9.960 -1.659 22.165 1.00 98.69 281 ARG A N 1
ATOM 2257 C CA . ARG A 1 281 ? -11.314 -1.733 22.730 1.00 98.69 281 ARG A CA 1
ATOM 2258 C C . ARG A 1 281 ? -11.784 -0.384 23.265 1.00 98.69 281 ARG A C 1
ATOM 2260 O O . ARG A 1 281 ? -12.911 0.019 22.976 1.00 98.69 281 ARG A O 1
ATOM 2267 N N . LYS A 1 282 ? -10.944 0.316 24.035 1.00 98.56 282 LYS A N 1
ATOM 2268 C CA . LYS A 1 282 ? -11.246 1.644 24.594 1.00 98.56 282 LYS A CA 1
ATOM 2269 C C . LYS A 1 282 ? -11.463 2.679 23.494 1.00 98.56 282 LYS A C 1
ATOM 2271 O O . LYS A 1 282 ? -12.467 3.388 23.536 1.00 98.56 282 LYS A O 1
ATOM 2276 N N . ARG A 1 283 ? -10.577 2.736 22.497 1.00 98.69 283 ARG A N 1
ATOM 2277 C CA . ARG A 1 283 ? -10.663 3.689 21.377 1.00 98.69 283 ARG A CA 1
ATOM 2278 C C . ARG A 1 283 ? -11.905 3.435 20.521 1.00 98.69 283 ARG A C 1
ATOM 2280 O O . ARG A 1 283 ? -12.689 4.357 20.318 1.00 98.69 283 ARG A O 1
ATOM 2287 N N . ALA A 1 284 ? -12.177 2.184 20.145 1.00 98.69 284 ALA A N 1
ATOM 2288 C CA . ALA A 1 284 ? -13.404 1.820 19.430 1.00 98.69 284 ALA A CA 1
ATOM 2289 C C . ALA A 1 284 ? -14.677 2.145 20.240 1.00 98.69 284 ALA A C 1
ATOM 2291 O O . ALA A 1 284 ? -15.645 2.687 19.707 1.00 98.69 284 ALA A O 1
ATOM 2292 N N . SER A 1 285 ? -14.675 1.876 21.551 1.00 98.38 285 SER A N 1
ATOM 2293 C CA . SER A 1 285 ? -15.816 2.190 22.428 1.00 98.38 285 SER A CA 1
ATOM 2294 C C . SER A 1 285 ? -16.051 3.697 22.574 1.00 98.38 285 SER A C 1
ATOM 2296 O O . SER A 1 285 ? -17.201 4.130 22.657 1.00 98.38 285 SER A O 1
ATOM 2298 N N . CYS A 1 286 ? -14.984 4.502 22.569 1.00 98.25 286 CYS A N 1
ATOM 2299 C CA . CYS A 1 286 ? -15.074 5.962 22.574 1.00 98.25 286 CYS A CA 1
ATOM 2300 C C . CYS A 1 286 ? -15.814 6.476 21.329 1.00 98.25 286 CYS A C 1
ATOM 2302 O O . CYS A 1 286 ? -16.774 7.236 21.462 1.00 98.25 286 CYS A O 1
ATOM 2304 N N . ILE A 1 287 ? -15.451 5.982 20.137 1.00 98.38 287 ILE A N 1
ATOM 2305 C CA . ILE A 1 287 ? -16.143 6.320 18.882 1.00 98.38 287 ILE A CA 1
ATOM 2306 C C . ILE A 1 287 ? -17.626 5.941 18.968 1.00 98.38 287 ILE A C 1
ATOM 2308 O O . ILE A 1 287 ? -18.494 6.759 18.669 1.00 98.38 287 ILE A O 1
ATOM 2312 N N . LEU A 1 288 ? -17.943 4.727 19.432 1.00 98.25 288 LEU A N 1
ATOM 2313 C CA . LEU A 1 288 ? -19.334 4.274 19.562 1.00 98.25 288 LEU A CA 1
ATOM 2314 C C . LEU A 1 288 ? -20.165 5.174 20.472 1.00 98.25 288 LEU A C 1
ATOM 2316 O O . LEU A 1 288 ? -21.304 5.485 20.127 1.00 98.25 288 LEU A O 1
ATOM 2320 N N . LYS A 1 289 ? -19.609 5.585 21.616 1.00 97.75 289 LYS A N 1
ATOM 2321 C CA . LYS A 1 289 ? -20.279 6.506 22.536 1.00 97.75 289 LYS A CA 1
ATOM 2322 C C . LYS A 1 289 ? -20.581 7.836 21.839 1.00 97.75 289 LYS A C 1
ATOM 2324 O O . LYS A 1 289 ? -21.719 8.281 21.847 1.00 97.75 289 LYS A O 1
ATOM 2329 N N . GLN A 1 290 ? -19.589 8.401 21.155 1.00 97.62 290 GLN A N 1
ATOM 2330 C CA . GLN A 1 290 ? -19.684 9.707 20.497 1.00 97.62 290 GLN A CA 1
ATOM 2331 C C . GLN A 1 290 ? -20.604 9.752 19.269 1.00 97.62 290 GLN A C 1
ATOM 2333 O O . GLN A 1 290 ? -20.972 10.843 18.838 1.00 97.62 290 GLN A O 1
ATOM 2338 N N . LEU A 1 291 ? -20.934 8.604 18.669 1.00 96.31 291 LEU A N 1
ATOM 2339 C CA . LEU A 1 291 ? -21.797 8.527 17.483 1.00 96.31 291 LEU A CA 1
ATOM 2340 C C . LEU A 1 291 ? -23.224 8.050 17.784 1.00 96.31 291 LEU A C 1
ATOM 2342 O O . LEU A 1 291 ? -24.097 8.208 16.926 1.00 96.31 291 LEU A O 1
ATOM 2346 N N . LYS A 1 292 ? -23.457 7.433 18.947 1.00 86.38 292 LYS A N 1
ATOM 2347 C CA . LYS A 1 292 ? -24.791 6.991 19.393 1.00 86.38 292 LYS A CA 1
ATOM 2348 C C . LYS A 1 292 ? -25.529 8.042 20.225 1.00 86.38 292 LYS A C 1
ATOM 2350 O O . LYS A 1 292 ? -26.739 7.911 20.381 1.00 86.38 292 LYS A O 1
ATOM 2355 N N . GLU A 1 293 ? -24.802 9.029 20.740 1.00 64.81 293 GLU A N 1
ATOM 2356 C CA . GLU A 1 293 ? -25.340 10.317 21.200 1.00 64.81 293 GLU A CA 1
ATOM 2357 C C . GLU A 1 293 ? -25.828 11.152 20.000 1.00 64.81 293 GLU A C 1
ATOM 2359 O O . GLU A 1 293 ? -26.895 11.787 20.138 1.00 64.81 293 GLU A O 1
#

Secondary structure (DSSP, 8-state):
-EEEETTEEEEETTTTEES-TTTS-HHHHHS-SHHHHHHHHHHHSPPTT-GGG--SS-HHHHHHHHTT--SS--EEEESSTTS-HHHH-TTTS--S-THHHHHT--SSS-EEEEETTEEEEE-S-HHHHHHHHHHHHHTT--B--EEEEETTEEEEE----SSEEEEEGGGSSSS-TTS--HHHHHHHHHHHHHHHHHHHHHHT-S---TTS-EEEEETTT--EEEEPPB---TTTTS--SSSSHHHHHHHHHHHH-HHHHHHHHHHHHHHHHH---HHHHHHHHHHHHHHH-

Sequence (293 aa):
MKLYLKNTPVYDIDNNNLLDKQRAPGILQKHPSNETFSNWLHSRYSSNTNAFARISLSREVLDKETHIFNLSDCYWIADDNTISFENASPYLNNHKDYTIPTFYTNGYLTKRWISSTQLLKCGTNIEIEIECSRLTRLCHIPCAKVTHYAKNAIVIENFTSKDVMFEAADVSGRFNPDNFNEADILHLFHLKGFHMILTDAIFGNGDRHAGNFGYLRDANTGEYLSMAPLYDFDHALDAKGTTDNLLLDAINISKSNKQYKEEAIRISTIIANNTSNEVFRKRASCILKQLKE

Foldseek 3Di:
DFKDLFQHTQADLVVQDGDNLLQDFQLCVVPRGNVLVVVLQVQQFADPLQPLQDDPDDPVVLLAVLQQAALQGRMGDDPDNPDGSCRRHQQNDVPCDQNSNLRRHHDNFHWTDNHSFKIKTFAQQQVLQQLLQVLLVLLVAFAFHWDDDDNGIIITTRPAGSFKHWHFQCRNSQDPQVDDDLVSLCVQANVNSLSVLLSCQLQVQPDPGSRQWGFIATSVRSHTDHIHGGHDRSRGPVDQDQPDPSLVVSLVVLVVDVVSVVSLLSSLVSQLVPDPDPSSVVSSVSSNVSSVD

Radius of gyration: 19.94 Å; chains: 1; bounding box: 54×38×52 Å

pLDDT: mean 94.48, std 6.26, range [60.88, 98.88]